Protein AF-A0A8H8UWS1-F1 (afdb_monomer_lite)

Foldseek 3Di:
DQALLVVCVVCVVVDDQLCPDPPDDLVVLLVLQVVQQPLCLQALLLLCQQQVDDFDWDDDPPDIHGLSVLQNVLSSLVVPPVNCVVSVVVVGSSVSSNCSSVLAQDPQCLLVLQVSLRGDDPAQLCSQLSCLVSYDFPDLNVLRDDDPVDHSQSNQLSVQVRNCGGVLALCQLVQAPVPDPQNRRHSSNHHDDPDPCVSPPDDDPDDPPPPDGWDWDADPVVGDIDTDDDCPDDDPDDDDDPCVVVVPPDPPD

pLDDT: mean 83.78, std 14.58, range [26.16, 97.5]

Structure (mmCIF, N/CA/C/O backbone):
data_AF-A0A8H8UWS1-F1
#
_entry.id   AF-A0A8H8UWS1-F1
#
loop_
_atom_site.group_PDB
_atom_site.id
_atom_site.type_symbol
_atom_site.label_atom_id
_atom_site.label_alt_id
_atom_site.label_comp_id
_atom_site.label_asym_id
_atom_site.label_entity_id
_atom_site.label_seq_id
_atom_site.pdbx_PDB_ins_code
_atom_site.Cartn_x
_atom_site.Cartn_y
_atom_site.Cartn_z
_atom_site.occupancy
_atom_site.B_iso_or_equiv
_atom_site.auth_seq_id
_atom_site.auth_comp_id
_atom_site.auth_asym_id
_atom_site.auth_atom_id
_atom_site.pdbx_PDB_model_num
ATOM 1 N N . MET A 1 1 ? 11.691 -16.680 -6.961 1.00 46.78 1 MET A N 1
ATOM 2 C CA . MET A 1 1 ? 12.395 -15.685 -6.122 1.00 46.78 1 MET A CA 1
ATOM 3 C C . MET A 1 1 ? 11.334 -14.761 -5.533 1.00 46.78 1 MET A C 1
ATOM 5 O O . MET A 1 1 ? 10.468 -14.345 -6.289 1.00 46.78 1 MET A O 1
ATOM 9 N N . ASN A 1 2 ? 11.275 -14.552 -4.213 1.00 55.81 2 ASN A N 1
ATOM 10 C CA . ASN A 1 2 ? 10.071 -13.969 -3.588 1.00 55.81 2 ASN A CA 1
ATOM 11 C C . ASN A 1 2 ? 10.004 -12.429 -3.601 1.00 55.81 2 ASN A C 1
ATOM 13 O O . ASN A 1 2 ? 8.911 -11.904 -3.413 1.00 55.81 2 ASN A O 1
ATOM 17 N N . ASN A 1 3 ? 11.106 -11.727 -3.887 1.00 67.19 3 ASN A N 1
ATOM 18 C CA . ASN A 1 3 ? 11.147 -10.269 -4.028 1.00 67.19 3 ASN A CA 1
ATOM 19 C C . ASN A 1 3 ? 12.348 -9.863 -4.906 1.00 67.19 3 ASN A C 1
ATOM 21 O O . ASN A 1 3 ? 13.496 -10.090 -4.523 1.00 67.19 3 ASN A O 1
ATOM 25 N N . MET A 1 4 ? 12.095 -9.316 -6.099 1.00 72.94 4 MET A N 1
ATOM 26 C CA . MET A 1 4 ? 13.160 -8.962 -7.050 1.00 72.94 4 MET A CA 1
ATOM 27 C C . MET A 1 4 ? 13.954 -7.736 -6.606 1.00 72.94 4 MET A C 1
ATOM 29 O O . MET A 1 4 ? 15.174 -7.706 -6.724 1.00 72.94 4 MET A O 1
ATOM 33 N N . THR A 1 5 ? 13.294 -6.757 -6.002 1.00 67.31 5 THR A N 1
ATOM 34 C CA . THR A 1 5 ? 13.943 -5.538 -5.508 1.00 67.31 5 THR A CA 1
ATOM 35 C C . THR A 1 5 ? 14.883 -5.835 -4.341 1.00 67.31 5 THR A C 1
ATOM 37 O O . THR A 1 5 ? 15.940 -5.225 -4.226 1.00 67.31 5 THR A O 1
ATOM 40 N N . GLU A 1 6 ? 14.539 -6.805 -3.492 1.00 71.56 6 GLU A N 1
ATOM 41 C CA . GLU A 1 6 ? 15.435 -7.302 -2.439 1.00 71.56 6 GLU A CA 1
ATOM 42 C C . GLU A 1 6 ? 16.655 -8.025 -3.022 1.00 71.56 6 GLU A C 1
ATOM 44 O O . GLU A 1 6 ? 17.765 -7.872 -2.516 1.00 71.56 6 GLU A O 1
ATOM 49 N N . PHE A 1 7 ? 16.474 -8.755 -4.126 1.00 77.44 7 PHE A N 1
ATOM 50 C CA . PHE A 1 7 ? 17.586 -9.369 -4.842 1.00 77.44 7 PHE A CA 1
ATOM 51 C C . PHE A 1 7 ? 18.552 -8.320 -5.403 1.00 77.44 7 PHE A C 1
ATOM 53 O O . PHE A 1 7 ? 19.754 -8.447 -5.178 1.00 77.44 7 PHE A O 1
ATOM 60 N N . VAL A 1 8 ? 18.047 -7.273 -6.065 1.00 80.25 8 VAL A N 1
ATOM 61 C CA . VAL A 1 8 ? 18.889 -6.163 -6.547 1.00 80.25 8 VAL A CA 1
ATOM 62 C C . VAL A 1 8 ? 19.596 -5.490 -5.364 1.00 80.25 8 VAL A C 1
ATOM 64 O O . VAL A 1 8 ? 20.805 -5.290 -5.403 1.00 80.25 8 VAL A O 1
ATOM 67 N N . PHE A 1 9 ? 18.880 -5.242 -4.262 1.00 77.12 9 PHE A N 1
ATOM 68 C CA . PHE A 1 9 ? 19.433 -4.575 -3.080 1.00 77.12 9 PHE A CA 1
ATOM 69 C C . PHE A 1 9 ? 20.571 -5.370 -2.444 1.00 77.12 9 PHE A C 1
ATOM 71 O O . PHE A 1 9 ? 21.581 -4.793 -2.048 1.00 77.12 9 PHE A O 1
ATOM 78 N N . LYS A 1 10 ? 20.422 -6.696 -2.368 1.00 83.25 10 LYS A N 1
ATOM 79 C CA . LYS A 1 10 ? 21.437 -7.604 -1.828 1.00 83.25 10 LYS A CA 1
ATOM 80 C C . LYS A 1 10 ? 22.722 -7.615 -2.661 1.00 83.25 10 LYS A C 1
ATOM 82 O O . LYS A 1 10 ? 23.789 -7.844 -2.106 1.00 83.25 10 LYS A O 1
ATOM 87 N N . HIS A 1 11 ? 22.624 -7.373 -3.966 1.00 82.81 11 HIS A N 1
ATOM 88 C CA . HIS A 1 11 ? 23.761 -7.413 -4.890 1.00 82.81 11 HIS A CA 1
ATOM 89 C C . HIS A 1 11 ? 24.235 -6.020 -5.320 1.00 82.81 11 HIS A C 1
ATOM 91 O O . HIS A 1 11 ? 25.092 -5.925 -6.195 1.00 82.81 11 HIS A O 1
ATOM 97 N N . ARG A 1 12 ? 23.728 -4.945 -4.699 1.00 80.19 12 ARG A N 1
ATOM 98 C CA . ARG A 1 12 ? 24.005 -3.551 -5.088 1.00 80.19 12 ARG A CA 1
ATOM 99 C C . ARG A 1 12 ? 25.494 -3.217 -5.211 1.00 80.19 12 ARG A C 1
ATOM 101 O O . ARG A 1 12 ? 25.867 -2.475 -6.099 1.00 80.19 12 ARG A O 1
ATOM 108 N N . GLU A 1 13 ? 26.343 -3.801 -4.365 1.00 81.56 13 GLU A N 1
ATOM 109 C CA . GLU A 1 13 ? 27.794 -3.544 -4.362 1.00 81.56 13 GLU A CA 1
ATOM 110 C C . GLU A 1 13 ? 28.527 -4.240 -5.515 1.00 81.56 13 GLU A C 1
ATOM 112 O O . GLU A 1 13 ? 29.650 -3.882 -5.851 1.00 81.56 13 GLU A O 1
ATOM 117 N N . THR A 1 14 ? 27.897 -5.252 -6.112 1.00 85.56 14 THR A N 1
ATOM 118 C CA . THR A 1 14 ? 28.443 -6.026 -7.237 1.00 85.56 14 THR A CA 1
ATOM 119 C C . THR A 1 14 ? 27.841 -5.628 -8.579 1.00 85.56 14 THR A C 1
ATOM 121 O O . THR A 1 14 ? 28.333 -6.062 -9.619 1.00 85.56 14 THR A O 1
ATOM 124 N N . LEU A 1 15 ? 26.757 -4.848 -8.569 1.00 84.31 15 LEU A N 1
ATOM 125 C CA . LEU A 1 15 ? 26.124 -4.376 -9.789 1.00 84.31 15 LEU A CA 1
ATOM 126 C C . LEU A 1 15 ? 26.941 -3.200 -10.346 1.00 84.31 15 LEU A C 1
ATOM 128 O O . LEU A 1 15 ? 27.221 -2.264 -9.598 1.00 84.31 15 LEU A O 1
ATOM 132 N N . PRO A 1 16 ? 27.334 -3.232 -11.632 1.00 87.50 16 PRO A N 1
ATOM 133 C CA . PRO A 1 16 ? 28.045 -2.117 -12.252 1.00 87.50 16 PRO A CA 1
ATOM 134 C C . PRO A 1 16 ? 27.169 -0.865 -12.270 1.00 87.50 16 PRO A C 1
ATOM 136 O O . PRO A 1 16 ? 25.939 -0.961 -12.192 1.00 87.50 16 PRO A O 1
ATOM 139 N N . ASN A 1 17 ? 27.774 0.310 -12.430 1.00 84.81 17 ASN A N 1
ATOM 140 C CA . ASN A 1 17 ? 26.991 1.506 -12.713 1.00 84.81 17 ASN A CA 1
ATOM 141 C C . ASN A 1 17 ? 26.271 1.323 -14.067 1.00 84.81 17 ASN A C 1
ATOM 143 O O . ASN A 1 17 ? 26.901 0.845 -15.017 1.00 84.81 17 ASN A O 1
ATOM 147 N N . PRO A 1 18 ? 24.983 1.697 -14.202 1.00 86.81 18 PRO A N 1
ATOM 148 C CA . PRO A 1 18 ? 24.283 1.555 -15.474 1.00 86.81 18 PRO A CA 1
ATOM 149 C C . PRO A 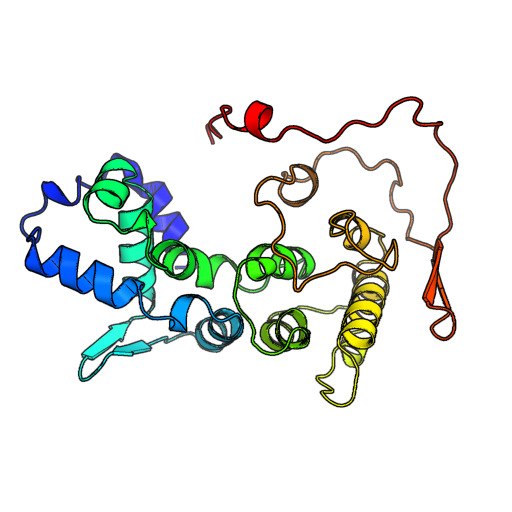1 18 ? 24.981 2.274 -16.640 1.00 86.81 18 PRO A C 1
ATOM 151 O O . PRO A 1 18 ? 24.870 1.820 -17.774 1.00 86.81 18 PRO A O 1
ATOM 154 N N . ASP A 1 19 ? 25.733 3.352 -16.382 1.00 84.31 19 ASP A N 1
ATOM 155 C CA . ASP A 1 19 ? 26.514 4.059 -17.407 1.00 84.31 19 ASP A CA 1
ATOM 156 C C . ASP A 1 19 ? 27.702 3.253 -17.944 1.00 84.31 19 ASP A C 1
ATOM 158 O O . ASP A 1 19 ? 28.111 3.459 -19.082 1.00 84.31 19 ASP A O 1
ATOM 162 N N . GLU A 1 20 ? 28.266 2.367 -17.128 1.00 87.12 20 GLU A N 1
ATOM 163 C CA . GLU A 1 20 ? 29.494 1.619 -17.428 1.00 87.12 20 GLU A CA 1
ATOM 164 C C . GLU A 1 20 ? 29.212 0.303 -18.161 1.00 87.12 20 GLU A C 1
ATOM 166 O O . GLU A 1 20 ? 30.131 -0.422 -18.536 1.00 87.12 20 GLU A O 1
ATOM 171 N N . CYS A 1 21 ? 27.937 -0.025 -18.353 1.00 89.25 21 CYS A N 1
ATOM 172 C CA . CYS A 1 21 ? 27.522 -1.251 -19.008 1.00 89.25 21 CYS A CA 1
ATOM 173 C C . CYS A 1 21 ? 27.567 -1.120 -20.535 1.00 89.25 21 CYS A C 1
ATOM 175 O O . CYS A 1 21 ? 27.104 -0.124 -21.086 1.00 89.25 21 CYS A O 1
ATOM 177 N N . ASP A 1 22 ? 27.980 -2.182 -21.232 1.00 91.69 22 ASP A N 1
ATOM 178 C CA . ASP A 1 22 ? 28.067 -2.213 -22.705 1.00 91.69 22 ASP A CA 1
ATOM 179 C C . ASP A 1 22 ? 26.728 -1.943 -23.421 1.00 91.69 22 ASP A C 1
ATOM 181 O O . ASP A 1 22 ? 26.701 -1.526 -24.576 1.00 91.69 22 ASP A O 1
ATOM 185 N N . PHE A 1 23 ? 25.599 -2.186 -22.748 1.00 87.19 23 PHE A N 1
ATOM 186 C CA . PHE A 1 23 ? 24.258 -1.914 -23.277 1.00 87.19 23 PHE A CA 1
ATOM 187 C C . PHE A 1 23 ? 23.817 -0.448 -23.115 1.00 87.19 23 PHE A C 1
ATOM 189 O O . PHE A 1 23 ? 22.746 -0.074 -23.599 1.00 87.19 23 PHE A O 1
ATOM 196 N N . SER A 1 24 ? 24.584 0.370 -22.390 1.00 91.81 24 SER A N 1
ATOM 197 C CA . SER A 1 24 ? 24.204 1.734 -22.033 1.00 91.81 24 SER A CA 1
ATOM 198 C C . SER A 1 24 ? 24.175 2.637 -23.265 1.00 91.81 24 SER A C 1
ATOM 200 O O . SER A 1 24 ? 25.175 2.815 -23.958 1.00 91.81 24 SER A O 1
ATOM 202 N N . SER A 1 25 ? 23.011 3.223 -23.542 1.00 94.50 25 SER A N 1
ATOM 203 C CA . SER A 1 25 ? 22.816 4.187 -24.629 1.00 94.50 25 SER A CA 1
ATOM 204 C C . SER A 1 25 ? 21.746 5.207 -24.258 1.00 94.50 25 SER A C 1
ATOM 206 O O . SER A 1 25 ? 20.828 4.922 -23.485 1.00 94.50 25 SER A O 1
ATOM 208 N N . GLU A 1 26 ? 21.850 6.410 -24.820 1.00 93.38 26 GLU A N 1
ATOM 209 C CA . GLU A 1 26 ? 20.889 7.486 -24.571 1.00 93.38 26 GLU A CA 1
ATOM 210 C C . GLU A 1 26 ? 19.468 7.087 -25.001 1.00 93.38 26 GLU A C 1
ATOM 212 O O . GLU A 1 26 ? 18.491 7.375 -24.304 1.00 93.38 26 GLU A O 1
ATOM 217 N N . GLU A 1 27 ? 19.351 6.375 -26.120 1.00 95.06 27 GLU A N 1
ATOM 218 C CA . GLU A 1 27 ? 18.095 5.861 -26.657 1.00 95.06 27 GLU A CA 1
ATOM 219 C C . GLU A 1 27 ? 17.438 4.861 -25.700 1.00 95.06 27 GLU A C 1
ATOM 221 O O . GLU A 1 27 ? 16.236 4.968 -25.438 1.00 95.06 27 GLU A O 1
ATOM 226 N N . LEU A 1 28 ? 18.218 3.931 -25.131 1.00 94.69 28 LEU A N 1
ATOM 227 C CA . LEU A 1 28 ? 17.726 2.950 -24.162 1.00 94.69 28 LEU A CA 1
ATOM 228 C C . LEU A 1 28 ? 17.150 3.640 -22.923 1.00 94.69 28 LEU A C 1
ATOM 230 O O . LEU A 1 28 ? 16.036 3.328 -22.493 1.00 94.69 28 LEU A O 1
ATOM 234 N N . TRP A 1 29 ? 17.882 4.598 -22.355 1.00 94.50 29 TRP A N 1
ATOM 235 C CA . TRP A 1 29 ? 17.455 5.275 -21.132 1.00 94.50 29 TRP A CA 1
ATOM 236 C C . TRP A 1 29 ? 16.223 6.149 -21.352 1.00 94.50 29 TRP A C 1
ATOM 238 O O . TRP A 1 29 ? 15.321 6.147 -20.513 1.00 94.50 29 TRP A O 1
ATOM 248 N N . LYS A 1 30 ? 16.114 6.814 -22.509 1.00 94.88 30 LYS A N 1
ATOM 249 C CA . LYS A 1 30 ? 14.892 7.530 -22.907 1.00 94.88 30 LYS A CA 1
ATOM 250 C C . LYS A 1 30 ? 13.701 6.587 -23.081 1.00 94.88 30 LYS A C 1
ATOM 252 O O . LYS A 1 30 ? 12.607 6.914 -22.620 1.00 94.88 30 LYS A O 1
ATOM 257 N N . ALA A 1 31 ? 13.897 5.423 -23.703 1.00 94.56 31 ALA A N 1
ATOM 258 C CA . ALA A 1 31 ? 12.840 4.427 -23.875 1.00 94.56 31 ALA A CA 1
ATOM 259 C C . ALA A 1 31 ? 12.348 3.881 -22.524 1.00 94.56 31 ALA A C 1
ATOM 261 O O . ALA A 1 31 ? 11.142 3.802 -22.291 1.00 94.56 31 ALA A O 1
ATOM 262 N N . LEU A 1 32 ? 13.265 3.582 -21.600 1.00 95.38 32 LEU A N 1
ATOM 263 C CA . LEU A 1 32 ? 12.918 3.162 -20.242 1.00 95.38 32 LEU A CA 1
ATOM 264 C C . LEU A 1 32 ? 12.224 4.279 -19.456 1.00 95.38 32 LEU A C 1
ATOM 266 O O 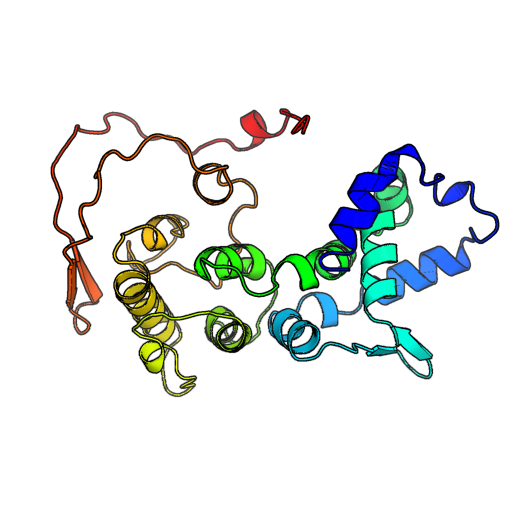. LEU A 1 32 ? 11.241 4.012 -18.767 1.00 95.38 32 LEU A O 1
ATOM 270 N N . ALA A 1 33 ? 12.680 5.529 -19.570 1.00 96.06 33 ALA A N 1
ATOM 271 C CA . ALA A 1 33 ? 12.029 6.665 -18.919 1.00 96.06 33 ALA A CA 1
ATOM 272 C C . ALA A 1 33 ? 10.594 6.859 -19.433 1.00 96.06 33 ALA A C 1
ATOM 274 O O . ALA A 1 33 ? 9.679 7.071 -18.635 1.00 96.06 33 ALA A O 1
ATOM 275 N N . TRP A 1 34 ? 10.370 6.721 -20.744 1.00 95.50 34 TRP A N 1
ATOM 276 C CA . TRP A 1 34 ? 9.029 6.707 -21.331 1.00 95.50 34 TRP A CA 1
ATOM 277 C C . TRP A 1 34 ? 8.184 5.548 -20.791 1.00 95.50 34 TRP A C 1
ATOM 279 O O . TRP A 1 34 ? 7.073 5.779 -20.312 1.00 95.50 34 TRP A O 1
ATOM 289 N N . PHE A 1 35 ? 8.720 4.325 -20.798 1.00 96.31 35 PHE A N 1
ATOM 290 C CA . PHE A 1 35 ? 8.013 3.137 -20.322 1.00 96.31 35 PHE A CA 1
ATOM 291 C C . PHE A 1 35 ? 7.586 3.289 -18.858 1.00 96.31 35 PHE A C 1
ATOM 293 O O . PHE A 1 35 ? 6.410 3.146 -18.534 1.00 96.31 35 PHE A O 1
ATOM 300 N N . TYR A 1 36 ? 8.496 3.692 -17.968 1.00 96.19 36 TYR A N 1
ATOM 301 C CA . TYR A 1 36 ? 8.160 3.942 -16.565 1.00 96.19 36 TYR A CA 1
ATOM 302 C C . TYR A 1 36 ? 7.323 5.204 -16.345 1.00 96.19 36 TYR A C 1
ATOM 304 O O . TYR A 1 36 ? 6.826 5.402 -15.244 1.00 96.19 36 TYR A O 1
ATOM 312 N N . SER A 1 37 ? 7.110 6.058 -17.345 1.00 95.56 37 SER A N 1
ATOM 313 C CA . SER A 1 37 ? 6.169 7.183 -17.239 1.00 95.56 37 SER A CA 1
ATOM 314 C C . SER A 1 37 ? 4.715 6.767 -17.470 1.00 95.56 37 SER A C 1
ATOM 316 O O . SER A 1 37 ? 3.806 7.564 -17.238 1.00 95.56 37 SER A O 1
ATOM 318 N N . ILE A 1 38 ? 4.464 5.526 -17.902 1.00 94.75 38 ILE A N 1
ATOM 319 C CA . ILE A 1 38 ? 3.112 5.039 -18.178 1.00 94.75 38 ILE A CA 1
ATOM 320 C C . ILE A 1 38 ? 2.263 5.097 -16.885 1.00 94.75 38 ILE A C 1
ATOM 322 O O . ILE A 1 38 ? 2.683 4.563 -15.852 1.00 94.75 38 ILE A O 1
ATOM 326 N N . PRO A 1 39 ? 1.052 5.698 -16.914 1.00 92.62 39 PRO A N 1
ATOM 327 C CA . PRO A 1 39 ? 0.185 5.826 -15.735 1.00 92.62 39 PRO A CA 1
ATOM 328 C C . PRO A 1 39 ? -0.293 4.501 -15.137 1.00 92.62 39 PRO A C 1
ATOM 330 O O . PRO A 1 39 ? -0.801 4.479 -14.024 1.00 92.62 39 PRO A O 1
ATOM 333 N N . TYR A 1 40 ? -0.145 3.388 -15.859 1.00 92.62 40 TYR A N 1
ATOM 334 C CA . TYR A 1 40 ? -0.443 2.049 -15.355 1.00 92.62 40 TYR A CA 1
ATOM 335 C C . TYR A 1 40 ? 0.191 1.828 -13.975 1.00 92.62 40 TYR A C 1
ATOM 337 O O . TYR A 1 40 ? -0.525 1.519 -13.029 1.00 92.62 40 TYR A O 1
ATOM 345 N N . PHE A 1 41 ? 1.489 2.115 -13.830 1.00 91.62 41 PHE A N 1
ATOM 346 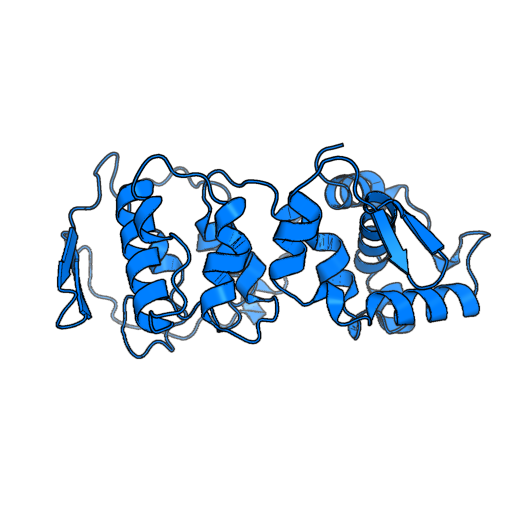C CA . PHE A 1 41 ? 2.245 1.883 -12.596 1.00 91.62 41 PHE A CA 1
ATOM 347 C C . PHE A 1 41 ? 1.727 2.645 -11.372 1.00 91.62 41 PHE A C 1
ATOM 349 O O . PHE A 1 41 ? 2.045 2.256 -10.254 1.00 91.62 41 PHE A O 1
ATOM 356 N N . THR A 1 42 ? 0.935 3.706 -11.549 1.00 89.62 42 THR A N 1
ATOM 357 C CA . THR A 1 42 ? 0.397 4.468 -10.417 1.00 89.62 42 THR A CA 1
ATOM 358 C C . THR A 1 42 ? -0.928 3.923 -9.907 1.00 89.62 42 THR A C 1
ATOM 360 O O . THR A 1 42 ? -1.359 4.334 -8.839 1.00 89.62 42 THR A O 1
ATOM 363 N N . ARG A 1 43 ? -1.605 3.014 -10.616 1.00 91.69 43 ARG A N 1
ATOM 364 C CA . ARG A 1 43 ? -2.953 2.560 -10.236 1.00 91.69 43 ARG A CA 1
ATOM 365 C C . ARG A 1 43 ? -2.896 1.538 -9.103 1.00 91.69 43 ARG A C 1
ATOM 367 O O . ARG A 1 43 ? -2.170 0.554 -9.197 1.00 91.69 43 ARG A O 1
ATOM 374 N N . VAL A 1 44 ? -3.754 1.684 -8.091 1.00 90.69 44 VAL A N 1
ATOM 375 C CA . VAL A 1 44 ? -3.852 0.710 -6.982 1.00 90.69 44 VAL A CA 1
ATOM 376 C C . VAL A 1 44 ? -4.151 -0.718 -7.466 1.00 90.69 44 VAL A C 1
ATOM 378 O O . VAL A 1 44 ? -3.609 -1.688 -6.941 1.00 90.69 44 VAL A O 1
ATOM 381 N N . TRP A 1 45 ? -4.952 -0.850 -8.527 1.00 90.56 45 TRP A N 1
ATOM 382 C CA . TRP A 1 45 ? -5.326 -2.135 -9.123 1.00 90.56 45 TRP A CA 1
ATOM 383 C C . TRP A 1 45 ? -4.137 -2.932 -9.660 1.00 90.56 45 TRP A C 1
ATOM 385 O O . TRP A 1 45 ? -4.177 -4.160 -9.609 1.00 90.56 45 TRP A O 1
ATOM 395 N N . VAL A 1 46 ? -3.051 -2.268 -10.074 1.00 89.88 46 VAL A N 1
ATOM 396 C CA . VAL A 1 46 ? -1.843 -2.955 -10.559 1.00 89.88 46 VAL A CA 1
ATOM 397 C C . VAL A 1 46 ? -1.260 -3.871 -9.495 1.00 89.88 46 VAL A C 1
ATOM 399 O O . VAL A 1 46 ? -0.748 -4.942 -9.812 1.00 89.88 46 VAL A O 1
ATOM 402 N N . ILE A 1 47 ? -1.409 -3.513 -8.219 1.00 88.56 47 ILE A N 1
ATOM 403 C CA . ILE A 1 47 ? -0.964 -4.350 -7.108 1.00 88.56 47 ILE A CA 1
ATOM 404 C C . ILE A 1 47 ? -1.702 -5.693 -7.139 1.00 88.56 47 ILE A C 1
ATOM 406 O O . ILE A 1 47 ? -1.068 -6.738 -7.012 1.00 88.56 47 ILE A O 1
ATOM 410 N N . GLN A 1 48 ? -3.021 -5.697 -7.342 1.00 86.88 48 GLN A N 1
ATOM 411 C CA . GLN A 1 48 ? -3.783 -6.937 -7.501 1.00 86.88 48 GLN A CA 1
ATOM 412 C C . GLN A 1 48 ? -3.459 -7.650 -8.813 1.00 86.88 48 GLN A C 1
ATOM 414 O O . GLN A 1 48 ? -3.165 -8.842 -8.772 1.00 86.88 48 GLN A O 1
ATOM 419 N N . GLU A 1 49 ? -3.472 -6.942 -9.943 1.00 88.81 49 GLU A N 1
ATOM 420 C CA . GLU A 1 49 ? -3.245 -7.502 -11.284 1.00 88.81 49 GLU A CA 1
ATOM 421 C C . GLU A 1 49 ? -1.917 -8.275 -11.345 1.00 88.81 49 GLU A C 1
ATOM 423 O O . GLU A 1 49 ? -1.865 -9.431 -11.768 1.00 88.81 49 GLU A O 1
ATOM 428 N N . VAL A 1 50 ? -0.853 -7.680 -10.807 1.00 86.88 50 VAL A N 1
ATOM 429 C CA . VAL A 1 50 ? 0.484 -8.277 -10.766 1.00 86.88 50 VAL A CA 1
ATOM 430 C C . VAL A 1 50 ? 0.600 -9.360 -9.693 1.00 86.88 50 VAL A C 1
ATOM 432 O O . VAL A 1 50 ? 1.404 -10.274 -9.832 1.00 86.88 50 VAL A O 1
ATOM 435 N N . ASN A 1 51 ? -0.163 -9.319 -8.601 1.00 83.44 51 ASN A N 1
ATOM 436 C CA . ASN A 1 51 ? -0.063 -10.345 -7.551 1.00 83.44 51 ASN A CA 1
ATOM 437 C C . ASN A 1 51 ? -1.088 -11.488 -7.692 1.00 83.44 51 ASN A C 1
ATOM 439 O O . ASN A 1 51 ? -1.036 -12.441 -6.907 1.00 83.44 51 ASN A O 1
ATOM 443 N N . ALA A 1 52 ? -1.983 -11.430 -8.683 1.00 81.38 52 ALA A N 1
ATOM 444 C CA . ALA A 1 52 ? -3.026 -12.429 -8.915 1.00 81.38 52 ALA A CA 1
ATOM 445 C C . ALA A 1 52 ? -2.478 -13.775 -9.420 1.00 81.38 52 ALA A C 1
ATOM 447 O O . ALA A 1 52 ? -2.993 -14.829 -9.040 1.00 81.38 52 ALA A O 1
ATOM 448 N N . TYR A 1 53 ? -1.418 -13.760 -10.235 1.00 79.44 53 TYR A N 1
ATOM 449 C CA . TYR A 1 53 ? -0.865 -14.958 -10.869 1.00 79.44 53 TYR A CA 1
ATOM 450 C C . TYR A 1 53 ? 0.661 -15.061 -10.711 1.00 79.44 53 TYR A C 1
ATOM 452 O O . TYR A 1 53 ? 1.332 -14.094 -10.352 1.00 79.44 53 TYR A O 1
ATOM 460 N N . ARG A 1 54 ? 1.219 -16.266 -10.901 1.00 75.38 54 ARG A N 1
ATOM 461 C CA . ARG A 1 54 ? 2.666 -16.515 -10.744 1.00 75.38 54 ARG A CA 1
ATOM 462 C C . ARG A 1 54 ? 3.465 -16.122 -11.984 1.00 75.38 54 ARG A C 1
ATOM 464 O O . ARG A 1 54 ? 4.546 -15.564 -11.827 1.00 75.38 54 ARG A O 1
ATOM 471 N N . GLU A 1 55 ? 2.943 -16.395 -13.177 1.00 83.31 55 GLU A N 1
ATOM 472 C CA . GLU A 1 55 ? 3.605 -16.070 -14.445 1.00 83.31 55 GLU A CA 1
ATOM 473 C C . GLU A 1 55 ? 3.034 -14.762 -14.977 1.00 83.31 55 GLU A C 1
ATOM 475 O O . GLU A 1 55 ? 1.902 -14.689 -15.441 1.00 83.31 55 GLU A O 1
ATOM 480 N N . ARG A 1 56 ? 3.794 -13.688 -14.819 1.00 87.38 56 ARG A N 1
ATOM 481 C CA . ARG A 1 56 ? 3.288 -12.330 -14.996 1.00 87.38 56 ARG A CA 1
ATOM 482 C C . ARG A 1 56 ? 3.973 -11.723 -16.199 1.00 87.38 56 ARG A C 1
ATOM 484 O O . ARG A 1 56 ? 5.203 -11.677 -16.232 1.00 87.38 56 ARG A O 1
ATOM 491 N N . THR A 1 57 ? 3.196 -11.253 -17.162 1.00 91.31 57 THR A N 1
ATOM 492 C CA . THR A 1 57 ? 3.708 -10.613 -18.374 1.00 91.31 57 THR A CA 1
ATOM 493 C C . THR A 1 57 ? 3.160 -9.200 -18.488 1.00 91.31 57 THR A C 1
ATOM 495 O O . THR A 1 57 ? 1.969 -8.959 -18.307 1.00 91.31 57 THR A O 1
ATOM 498 N N . ALA A 1 58 ? 4.044 -8.255 -18.784 1.00 91.94 58 ALA A N 1
ATOM 499 C CA . ALA A 1 58 ? 3.680 -6.924 -19.227 1.00 91.94 58 ALA A CA 1
ATOM 500 C C . ALA A 1 58 ? 3.604 -6.926 -20.756 1.00 91.94 58 ALA A C 1
ATOM 502 O O . ALA A 1 58 ? 4.527 -7.391 -21.424 1.00 91.94 58 ALA A O 1
ATOM 503 N N . HIS A 1 59 ? 2.522 -6.380 -21.301 1.00 92.75 59 HIS A N 1
ATOM 504 C CA . HIS A 1 59 ? 2.387 -6.137 -22.733 1.00 92.75 59 HIS A CA 1
ATOM 505 C C . HIS A 1 59 ? 2.536 -4.640 -22.992 1.00 92.75 59 HIS A C 1
ATOM 507 O O . HIS A 1 59 ? 1.827 -3.832 -22.389 1.00 92.75 59 HIS A O 1
ATOM 513 N N . CYS A 1 60 ? 3.467 -4.267 -23.869 1.00 92.31 60 CYS A N 1
ATOM 514 C CA . CYS A 1 60 ? 3.742 -2.876 -24.216 1.00 92.31 60 CYS A CA 1
ATOM 515 C C . CYS A 1 60 ? 3.879 -2.738 -25.733 1.00 92.31 60 CYS A C 1
ATOM 517 O O . CYS A 1 60 ? 4.923 -3.036 -26.311 1.00 92.31 60 CYS A O 1
ATOM 519 N N . GLY A 1 61 ? 2.806 -2.295 -26.393 1.00 90.75 61 GLY A N 1
ATOM 520 C CA . GLY A 1 61 ? 2.738 -2.316 -27.853 1.00 90.75 61 GLY A CA 1
ATOM 521 C C . GLY A 1 61 ? 2.781 -3.755 -28.371 1.00 90.75 61 GLY A C 1
ATOM 522 O O . GLY A 1 61 ? 1.923 -4.557 -28.013 1.00 90.75 61 GLY A O 1
ATOM 523 N N . TYR A 1 62 ? 3.782 -4.071 -29.194 1.00 92.75 62 TYR A N 1
ATOM 524 C CA . TYR A 1 62 ? 4.003 -5.420 -29.734 1.00 92.75 62 TYR A CA 1
ATOM 525 C C . TYR A 1 62 ? 4.914 -6.289 -28.858 1.00 92.75 62 TYR A C 1
ATOM 527 O O . TYR A 1 62 ? 5.040 -7.486 -29.105 1.00 92.75 62 TYR A O 1
ATOM 535 N N . GLU A 1 63 ? 5.524 -5.705 -27.827 1.00 92.81 63 GLU A N 1
ATOM 536 C CA . GLU A 1 63 ? 6.472 -6.402 -26.967 1.00 92.81 63 GLU A CA 1
ATOM 537 C C . GLU A 1 63 ? 5.776 -7.071 -25.782 1.00 92.81 63 GLU A C 1
ATOM 539 O O . GLU A 1 63 ? 4.815 -6.547 -25.205 1.00 92.81 63 GLU A O 1
ATOM 544 N N . THR A 1 64 ? 6.300 -8.233 -25.393 1.00 95.06 64 THR A N 1
ATOM 545 C CA . THR A 1 64 ? 5.868 -8.977 -24.206 1.00 95.06 64 THR A CA 1
ATOM 546 C C . THR A 1 64 ? 7.062 -9.204 -23.295 1.00 95.06 64 THR A C 1
ATOM 548 O O . THR A 1 64 ? 8.042 -9.834 -23.682 1.00 95.06 64 THR A O 1
ATOM 551 N N . ILE A 1 65 ? 6.973 -8.693 -22.071 1.00 93.69 65 ILE A N 1
ATOM 552 C CA . ILE A 1 65 ? 8.087 -8.633 -21.128 1.00 93.69 65 ILE A CA 1
ATOM 553 C C . ILE A 1 65 ? 7.698 -9.400 -19.859 1.00 93.69 65 ILE A C 1
ATOM 555 O O . ILE A 1 65 ? 6.653 -9.107 -19.272 1.00 93.69 65 ILE A O 1
ATOM 559 N N . PRO A 1 66 ? 8.509 -10.357 -19.379 1.00 92.88 66 PRO A N 1
ATOM 560 C CA . PRO A 1 66 ? 8.330 -10.924 -18.047 1.00 92.88 66 PRO A CA 1
ATOM 561 C C . PRO A 1 66 ? 8.334 -9.824 -16.977 1.00 92.88 66 PRO A C 1
ATOM 563 O O . PRO A 1 66 ? 9.267 -9.026 -16.906 1.00 92.88 66 PRO A O 1
ATOM 566 N N . TRP A 1 67 ? 7.315 -9.790 -16.115 1.00 91.50 67 TRP A N 1
ATOM 567 C CA . TRP A 1 67 ? 7.163 -8.739 -15.099 1.00 91.50 67 TRP A CA 1
ATOM 568 C C . TRP A 1 67 ? 8.372 -8.646 -14.164 1.00 91.50 67 TRP A C 1
ATOM 570 O O . TRP A 1 67 ? 8.775 -7.559 -13.765 1.00 91.50 67 TRP A O 1
ATOM 580 N N . ASP A 1 68 ? 8.997 -9.781 -13.859 1.00 88.94 68 ASP A N 1
ATOM 581 C CA . ASP A 1 68 ? 10.190 -9.830 -13.017 1.00 88.94 68 ASP A CA 1
ATOM 582 C C . ASP A 1 68 ? 11.331 -8.961 -13.585 1.00 88.94 68 ASP A C 1
ATOM 584 O O . ASP A 1 68 ? 12.047 -8.327 -12.816 1.00 88.94 68 ASP A O 1
ATOM 588 N N . LEU A 1 69 ? 11.464 -8.854 -14.915 1.00 91.62 69 LEU A N 1
ATOM 589 C CA . LEU A 1 69 ? 12.451 -7.969 -15.548 1.00 91.62 69 LEU A CA 1
ATOM 590 C C . LEU A 1 69 ? 12.088 -6.492 -15.382 1.00 91.62 69 LEU A C 1
ATOM 592 O O . LEU A 1 69 ? 12.975 -5.677 -15.134 1.00 91.62 69 LEU A O 1
ATOM 596 N N . VAL A 1 70 ? 10.797 -6.154 -15.464 1.00 93.00 70 VAL A N 1
ATOM 597 C CA . VAL A 1 70 ? 10.306 -4.793 -15.198 1.00 93.00 70 VAL A CA 1
ATOM 598 C C . VAL A 1 70 ? 10.693 -4.364 -13.781 1.00 93.00 70 VAL A C 1
ATOM 600 O O . VAL A 1 70 ? 11.208 -3.270 -13.579 1.00 93.00 70 VAL A O 1
ATOM 603 N N . GLU A 1 71 ? 10.523 -5.241 -12.792 1.00 89.88 71 GLU A N 1
ATOM 604 C CA . GLU A 1 71 ? 10.865 -4.922 -11.401 1.00 89.88 71 GLU A CA 1
ATOM 605 C C . GLU A 1 71 ? 12.368 -4.868 -11.143 1.00 89.88 71 GLU A C 1
ATOM 607 O O . GLU A 1 71 ? 12.822 -3.989 -10.412 1.00 89.88 71 GLU A O 1
ATOM 612 N N . ILE A 1 72 ? 13.144 -5.784 -11.732 1.00 90.44 72 ILE A N 1
ATOM 613 C CA . ILE A 1 72 ? 14.607 -5.797 -11.591 1.00 90.44 72 ILE A CA 1
ATOM 614 C C . ILE A 1 72 ? 15.198 -4.510 -12.160 1.00 90.44 72 ILE A C 1
ATOM 616 O O . ILE A 1 72 ? 15.978 -3.848 -11.478 1.00 90.44 72 ILE A O 1
ATOM 620 N N . VAL A 1 73 ? 14.806 -4.130 -13.380 1.00 92.50 73 VAL A N 1
ATOM 621 C CA . VAL A 1 73 ? 15.314 -2.917 -14.030 1.00 92.50 73 VAL A CA 1
ATOM 622 C C . VAL A 1 73 ? 14.878 -1.676 -13.253 1.00 92.50 73 VAL A C 1
ATOM 624 O O . VAL A 1 73 ? 15.701 -0.798 -13.004 1.00 92.50 73 VAL A O 1
ATOM 627 N N . ALA A 1 74 ? 13.623 -1.614 -12.800 1.00 92.69 74 ALA A N 1
ATOM 628 C CA . ALA A 1 74 ? 13.158 -0.519 -11.955 1.00 92.69 74 ALA A CA 1
ATOM 629 C C . ALA A 1 74 ? 13.961 -0.428 -10.646 1.00 92.69 74 ALA A C 1
ATOM 631 O O . ALA A 1 74 ? 14.402 0.655 -10.267 1.00 92.69 74 ALA A O 1
ATOM 632 N N . GLY A 1 75 ? 14.189 -1.567 -9.983 1.00 89.62 75 GLY A N 1
ATOM 633 C CA . GLY A 1 75 ? 14.997 -1.688 -8.771 1.00 89.62 75 GLY A CA 1
ATOM 634 C C . GLY A 1 75 ? 16.431 -1.203 -8.970 1.00 89.62 75 GLY A C 1
ATOM 635 O O . GLY A 1 75 ? 16.938 -0.443 -8.151 1.00 89.62 75 GLY A O 1
ATOM 636 N N . TYR A 1 76 ? 17.054 -1.598 -10.077 1.00 89.81 76 TYR A N 1
ATOM 637 C CA . TYR A 1 76 ? 18.409 -1.194 -10.442 1.00 89.81 76 TYR A CA 1
ATOM 638 C C . TYR A 1 76 ? 18.510 0.321 -10.669 1.00 89.81 76 TYR A C 1
ATOM 640 O O . TYR A 1 76 ? 19.384 0.973 -10.103 1.00 89.81 76 TYR A O 1
ATOM 648 N N . ILE A 1 77 ? 17.545 0.908 -11.386 1.00 91.25 77 ILE A N 1
ATOM 649 C CA . ILE A 1 77 ? 17.483 2.355 -11.634 1.00 91.25 77 ILE A CA 1
ATOM 650 C C . ILE A 1 77 ? 17.318 3.152 -10.334 1.00 91.25 77 ILE A C 1
ATOM 652 O O . ILE A 1 77 ? 17.961 4.186 -10.170 1.00 91.25 77 ILE A O 1
ATOM 656 N N . ILE A 1 78 ? 16.450 2.724 -9.407 1.00 87.00 78 ILE A N 1
ATOM 657 C CA . ILE A 1 78 ? 16.189 3.506 -8.182 1.00 87.00 78 ILE A CA 1
ATOM 658 C C . ILE A 1 78 ? 17.319 3.436 -7.149 1.00 87.00 78 ILE A C 1
ATOM 660 O O . ILE A 1 78 ? 17.355 4.285 -6.259 1.00 87.00 78 ILE A O 1
ATOM 664 N N . MET A 1 79 ? 18.205 2.438 -7.230 1.00 84.12 79 MET A N 1
ATOM 665 C CA . MET A 1 79 ? 19.343 2.308 -6.312 1.00 84.12 79 MET A CA 1
ATOM 666 C C . MET A 1 79 ? 20.463 3.291 -6.651 1.00 84.12 79 MET A C 1
ATOM 668 O O . MET A 1 79 ? 21.047 3.876 -5.741 1.00 84.12 79 MET A O 1
ATOM 672 N N . GLU A 1 80 ? 20.674 3.570 -7.937 1.00 88.19 80 GLU A N 1
ATOM 673 C CA . GLU A 1 80 ? 21.637 4.571 -8.395 1.00 88.19 80 GLU A CA 1
ATOM 674 C C . GLU A 1 80 ? 20.997 5.962 -8.459 1.00 88.19 80 GLU A C 1
ATOM 676 O O . GLU A 1 80 ? 20.497 6.421 -9.488 1.00 88.19 80 GLU A O 1
ATOM 681 N N . THR A 1 81 ? 20.973 6.653 -7.316 1.00 85.81 81 THR A N 1
ATOM 682 C CA . THR A 1 81 ? 20.209 7.905 -7.167 1.00 85.81 81 THR A CA 1
ATOM 683 C C . THR A 1 81 ? 20.657 9.034 -8.103 1.00 85.81 81 THR A C 1
ATOM 685 O O . THR A 1 81 ? 19.804 9.768 -8.611 1.00 85.81 81 THR A O 1
ATOM 688 N N . ASP A 1 82 ? 21.957 9.174 -8.366 1.00 87.62 82 ASP A N 1
ATOM 689 C CA . ASP A 1 82 ? 22.482 10.213 -9.260 1.00 87.62 82 ASP A CA 1
ATOM 690 C C . ASP A 1 82 ? 22.176 9.898 -10.726 1.00 87.62 82 ASP A C 1
ATOM 692 O O . ASP A 1 82 ? 21.703 10.770 -11.461 1.00 87.62 82 ASP A O 1
ATOM 696 N N . PHE A 1 83 ? 22.324 8.629 -11.119 1.00 89.94 83 PHE A N 1
ATOM 697 C CA . PHE A 1 83 ? 21.900 8.129 -12.424 1.00 89.94 83 PHE A CA 1
ATOM 698 C C . PHE A 1 83 ? 20.402 8.387 -12.649 1.00 89.94 83 PHE A C 1
ATOM 700 O O . PHE A 1 83 ? 20.011 9.000 -13.646 1.00 89.94 83 PHE A O 1
ATOM 707 N N . SER A 1 84 ? 19.566 7.995 -11.681 1.00 91.31 84 SER A N 1
ATOM 708 C CA . SER A 1 84 ? 18.111 8.165 -11.710 1.00 91.31 84 SER A CA 1
ATOM 709 C C . SER A 1 84 ? 17.701 9.628 -11.893 1.00 91.31 84 SER A C 1
ATOM 711 O O . SER A 1 84 ? 16.847 9.949 -12.724 1.00 91.31 84 SER A O 1
ATOM 713 N N . LYS A 1 85 ? 18.342 10.550 -11.164 1.00 90.81 85 LYS A N 1
ATOM 714 C CA . LYS A 1 85 ? 18.086 11.992 -11.295 1.00 90.81 85 LYS A CA 1
ATOM 715 C C . LYS A 1 85 ? 18.507 12.528 -12.660 1.00 90.81 85 LYS A C 1
ATOM 717 O O . LYS A 1 85 ? 17.720 13.241 -13.281 1.00 90.81 85 LYS A O 1
ATOM 722 N N . ARG A 1 86 ? 19.718 12.198 -13.124 1.00 91.19 86 ARG A N 1
ATOM 723 C CA . ARG A 1 86 ? 20.275 12.705 -14.390 1.00 91.19 86 ARG A CA 1
ATOM 724 C C . ARG A 1 86 ? 19.425 12.292 -15.591 1.00 91.19 86 ARG A C 1
ATOM 726 O O . ARG A 1 86 ? 19.164 13.117 -16.459 1.00 91.19 86 ARG A O 1
ATOM 733 N N . TRP A 1 87 ? 18.941 11.052 -15.599 1.00 92.25 87 TRP A N 1
ATOM 734 C CA . TRP A 1 87 ? 18.086 10.515 -16.662 1.00 92.25 87 TRP A CA 1
ATOM 735 C C . TRP A 1 87 ? 16.589 10.816 -16.474 1.00 92.25 87 TRP A C 1
ATOM 737 O O . TRP A 1 87 ? 15.758 10.378 -17.265 1.00 92.25 87 TRP A O 1
ATOM 747 N N . GLY A 1 88 ? 16.220 11.589 -15.447 1.00 91.75 88 GLY A N 1
ATOM 748 C CA . GLY A 1 88 ? 14.845 12.045 -15.229 1.00 91.75 88 GLY A CA 1
ATOM 749 C C . GLY A 1 88 ? 13.893 10.993 -14.653 1.00 91.75 88 GLY A C 1
ATOM 750 O O . GLY A 1 88 ? 12.699 11.266 -14.536 1.00 91.75 88 GLY A O 1
ATOM 751 N N . PHE A 1 89 ? 14.395 9.832 -14.228 1.00 92.81 89 PHE A N 1
ATOM 752 C CA . PHE A 1 89 ? 13.594 8.760 -13.631 1.00 92.81 89 PHE A CA 1
ATOM 753 C C . PHE A 1 89 ? 12.897 9.179 -12.334 1.00 92.81 89 PHE A C 1
ATOM 755 O O . PHE A 1 89 ? 11.812 8.679 -12.040 1.00 92.81 89 PHE A O 1
ATOM 762 N N . SER A 1 90 ? 13.445 10.158 -11.611 1.00 86.56 90 SER A N 1
ATOM 763 C CA . SER A 1 90 ? 12.808 10.763 -10.432 1.00 86.56 90 SER A CA 1
ATOM 764 C C . SER A 1 90 ? 11.450 11.421 -10.715 1.00 86.56 90 SER A C 1
ATOM 766 O O . SER A 1 90 ? 10.681 11.641 -9.783 1.00 86.56 90 SER A O 1
ATOM 768 N N . LYS A 1 91 ? 11.143 11.727 -11.984 1.00 87.81 91 LYS A N 1
ATOM 769 C CA . LYS A 1 91 ? 9.851 12.276 -12.436 1.00 87.81 91 LYS A CA 1
ATOM 770 C C . LYS A 1 91 ? 8.919 11.215 -13.035 1.00 87.81 91 LYS A C 1
ATOM 772 O O . LYS A 1 91 ? 7.827 11.553 -13.479 1.00 87.81 91 LYS A O 1
ATOM 777 N N . THR A 1 92 ? 9.361 9.961 -13.091 1.00 91.56 92 THR A N 1
ATOM 778 C CA . THR A 1 92 ? 8.610 8.832 -13.657 1.00 91.56 92 THR A CA 1
ATOM 779 C C . THR A 1 92 ? 7.964 7.998 -12.551 1.00 91.56 92 THR A C 1
ATOM 781 O O . THR A 1 92 ? 8.141 8.262 -11.362 1.00 91.56 92 THR A O 1
ATOM 784 N N . ASN A 1 93 ? 7.267 6.930 -12.937 1.00 91.62 93 ASN A N 1
ATOM 785 C CA . ASN A 1 93 ? 6.628 5.995 -12.018 1.00 91.62 93 ASN A CA 1
ATOM 786 C C . ASN A 1 93 ? 7.515 4.783 -11.666 1.00 91.62 93 ASN A C 1
ATOM 788 O O . ASN A 1 93 ? 7.018 3.791 -11.131 1.00 91.62 93 ASN A O 1
ATOM 792 N N . VAL A 1 94 ? 8.827 4.846 -11.936 1.00 90.50 94 VAL A N 1
ATOM 793 C CA . VAL A 1 94 ? 9.768 3.725 -11.740 1.00 90.50 94 VAL A CA 1
ATOM 794 C C . VAL A 1 94 ? 9.785 3.196 -10.302 1.00 90.50 94 VAL A C 1
ATOM 796 O O . VAL A 1 94 ? 9.910 1.996 -10.074 1.00 90.50 94 VAL A O 1
ATOM 799 N N . TRP A 1 95 ? 9.589 4.069 -9.310 1.00 86.12 95 TRP A N 1
ATOM 800 C CA . TRP A 1 95 ? 9.547 3.661 -7.907 1.00 86.12 95 TRP A CA 1
ATOM 801 C C . TRP A 1 95 ? 8.339 2.762 -7.599 1.00 86.12 95 TRP A C 1
ATOM 803 O O . TRP A 1 95 ? 8.459 1.792 -6.847 1.00 86.12 95 TRP A O 1
ATOM 813 N N . TRP A 1 96 ? 7.188 3.026 -8.223 1.00 85.62 96 TRP A N 1
ATOM 814 C CA . TRP A 1 96 ? 5.997 2.181 -8.097 1.00 85.62 96 TRP A CA 1
ATOM 815 C C . TRP A 1 96 ? 6.228 0.817 -8.738 1.00 85.62 96 TRP A C 1
ATOM 817 O O . TRP A 1 96 ? 5.964 -0.211 -8.115 1.00 85.62 96 TRP A O 1
ATOM 827 N N . ALA A 1 97 ? 6.827 0.797 -9.933 1.00 87.81 97 ALA A N 1
ATOM 828 C CA . ALA A 1 97 ? 7.211 -0.442 -10.605 1.00 87.81 97 ALA A CA 1
ATOM 829 C C . ALA A 1 97 ? 8.148 -1.294 -9.729 1.00 87.81 97 ALA A C 1
ATOM 831 O O . ALA A 1 97 ? 7.915 -2.485 -9.554 1.00 87.81 97 ALA A O 1
ATOM 832 N N . ALA A 1 98 ? 9.138 -0.675 -9.077 1.00 85.12 98 ALA A N 1
ATOM 833 C CA . ALA A 1 98 ? 10.079 -1.358 -8.185 1.00 85.12 98 ALA A CA 1
ATOM 834 C C . ALA A 1 98 ? 9.472 -1.830 -6.846 1.00 85.12 98 ALA A C 1
ATOM 836 O O . ALA A 1 98 ? 10.125 -2.552 -6.086 1.00 85.12 98 ALA A O 1
ATOM 837 N N . THR A 1 99 ? 8.264 -1.391 -6.485 1.00 77.94 99 THR A N 1
ATOM 838 C CA . THR A 1 99 ? 7.645 -1.693 -5.180 1.00 77.94 99 THR A CA 1
ATOM 839 C C . THR A 1 99 ? 6.340 -2.477 -5.282 1.00 77.94 99 THR A C 1
ATOM 841 O O . THR A 1 99 ? 5.859 -2.967 -4.260 1.00 77.94 99 THR A O 1
ATOM 844 N N . THR A 1 100 ? 5.808 -2.677 -6.490 1.00 77.94 100 THR A N 1
ATOM 845 C CA . THR A 1 100 ? 4.503 -3.314 -6.736 1.00 77.94 100 THR A CA 1
ATOM 846 C C . THR A 1 100 ? 4.400 -4.708 -6.098 1.00 77.94 100 THR A C 1
ATOM 848 O O . THR A 1 100 ? 3.403 -5.024 -5.443 1.00 77.94 100 THR A O 1
ATOM 851 N N . THR A 1 101 ? 5.431 -5.554 -6.205 1.00 73.62 101 THR A N 1
ATOM 852 C CA . THR A 1 101 ? 5.415 -6.899 -5.593 1.00 73.62 101 THR A CA 1
ATOM 853 C C . THR A 1 101 ? 5.896 -6.970 -4.152 1.00 73.62 101 THR A C 1
ATOM 855 O O . THR A 1 101 ? 5.732 -8.018 -3.524 1.00 73.62 101 THR A O 1
ATOM 858 N N . LYS A 1 102 ? 6.384 -5.869 -3.557 1.00 68.50 102 LYS A N 1
ATOM 859 C CA . LYS A 1 102 ? 6.614 -5.824 -2.099 1.00 68.50 102 LYS A CA 1
ATOM 860 C C . LYS A 1 102 ? 5.310 -6.031 -1.317 1.00 68.50 102 LYS A C 1
ATOM 862 O O . LYS A 1 102 ? 5.341 -6.450 -0.166 1.00 68.50 102 LYS A O 1
ATOM 867 N N . LEU A 1 103 ? 4.161 -5.808 -1.957 1.00 65.81 103 LEU A N 1
ATOM 868 C CA . LEU A 1 103 ? 2.814 -5.951 -1.393 1.00 65.81 103 LEU A CA 1
ATOM 869 C C . LEU A 1 103 ? 2.241 -7.367 -1.490 1.00 65.81 103 LEU A C 1
ATOM 871 O O . LEU A 1 103 ? 1.024 -7.569 -1.520 1.00 65.81 103 LEU A O 1
ATOM 875 N N . LYS A 1 104 ? 3.108 -8.378 -1.528 1.00 66.56 104 LYS A N 1
ATOM 876 C CA . LYS A 1 104 ? 2.682 -9.766 -1.656 1.00 66.56 104 LYS A CA 1
ATOM 877 C C . LYS A 1 104 ? 2.250 -10.333 -0.303 1.00 66.56 104 LYS A C 1
ATOM 879 O O . LYS A 1 104 ? 3.074 -10.799 0.474 1.00 66.56 104 LYS A O 1
ATOM 884 N N . ARG A 1 105 ? 0.931 -10.364 -0.072 1.00 65.38 105 ARG A N 1
ATOM 885 C CA . ARG A 1 105 ? 0.252 -11.117 1.009 1.00 65.38 105 ARG A CA 1
ATOM 886 C C . ARG A 1 105 ? 0.883 -10.912 2.406 1.00 65.38 105 ARG A C 1
ATOM 888 O O . ARG A 1 105 ? 1.379 -11.887 2.977 1.00 65.38 105 ARG A O 1
ATOM 895 N N . PRO A 1 106 ? 0.862 -9.697 2.977 1.00 69.75 106 PRO A N 1
ATOM 896 C CA . PRO A 1 106 ? 1.327 -9.487 4.342 1.00 69.75 106 PRO A CA 1
ATOM 897 C C . PRO A 1 106 ? 0.461 -10.273 5.336 1.00 69.75 106 PRO A C 1
ATOM 899 O O . PRO A 1 106 ? -0.720 -10.537 5.095 1.00 69.75 106 PRO A O 1
ATOM 902 N N . GLU A 1 107 ? 1.031 -10.596 6.495 1.00 70.69 107 GLU A N 1
ATOM 903 C CA . GLU A 1 107 ? 0.249 -11.100 7.630 1.00 70.69 107 GLU A CA 1
ATOM 904 C C . GLU A 1 107 ? -0.706 -10.024 8.165 1.00 70.69 107 GLU A C 1
ATOM 906 O O . GLU A 1 107 ? -1.861 -10.310 8.471 1.00 70.69 107 GLU A O 1
ATOM 911 N N . ASN A 1 108 ? -0.239 -8.771 8.213 1.00 84.38 108 ASN A N 1
ATOM 912 C CA . ASN A 1 108 ? -1.046 -7.610 8.569 1.00 84.38 108 ASN A CA 1
ATOM 913 C C . ASN A 1 108 ? -1.375 -6.784 7.319 1.00 84.38 108 ASN A C 1
ATOM 915 O O . ASN A 1 108 ? -0.544 -6.020 6.819 1.00 84.38 108 ASN A O 1
ATOM 919 N N . TRP A 1 109 ? -2.607 -6.916 6.831 1.00 88.56 109 TRP A N 1
ATOM 920 C CA . TRP A 1 109 ? -3.074 -6.207 5.641 1.00 88.56 109 TRP A CA 1
ATOM 921 C C . TRP A 1 109 ? -3.185 -4.687 5.811 1.00 88.56 109 TRP A C 1
ATOM 923 O O . TRP A 1 109 ? -3.221 -3.984 4.804 1.00 88.56 109 TRP A O 1
ATOM 933 N N . LEU A 1 110 ? -3.159 -4.144 7.033 1.00 87.75 110 LEU A N 1
ATOM 934 C CA . LEU A 1 110 ? -3.102 -2.691 7.222 1.00 87.75 110 LEU A CA 1
ATOM 935 C C . LEU A 1 110 ? -1.815 -2.107 6.626 1.00 87.75 110 LEU A C 1
ATOM 937 O O . LEU A 1 110 ? -1.849 -1.039 6.019 1.00 87.75 110 LEU A O 1
ATOM 941 N N . SER A 1 111 ? -0.698 -2.843 6.698 1.00 81.88 111 SER A N 1
ATOM 942 C CA . SER A 1 111 ? 0.582 -2.386 6.134 1.00 81.88 111 SER A CA 1
ATOM 943 C C . SER A 1 111 ? 0.512 -2.179 4.616 1.00 81.88 111 SER A C 1
ATOM 945 O O . SER A 1 111 ? 1.123 -1.250 4.087 1.00 81.88 111 SER A O 1
ATOM 947 N N . MET A 1 112 ? -0.302 -2.980 3.917 1.00 83.50 112 MET A N 1
ATOM 948 C CA . MET A 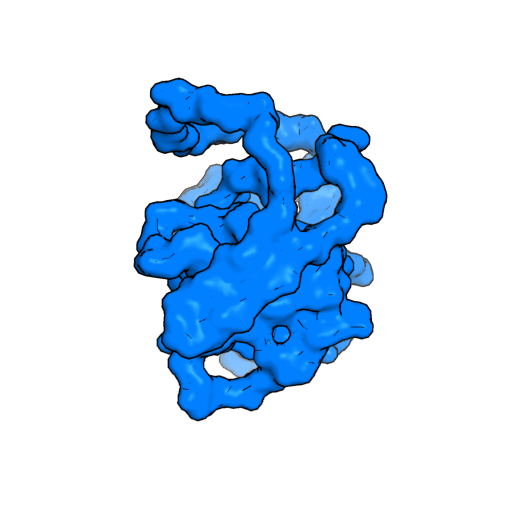1 112 ? -0.585 -2.770 2.499 1.00 83.50 112 MET A CA 1
ATOM 949 C C . MET A 1 112 ? -1.343 -1.480 2.243 1.00 83.50 112 MET A C 1
ATOM 951 O O . MET A 1 112 ? -0.994 -0.785 1.299 1.00 83.50 112 MET A O 1
ATOM 955 N N . LEU A 1 113 ? -2.352 -1.150 3.057 1.00 86.56 113 LEU A N 1
ATOM 956 C CA . LEU A 1 113 ? -3.131 0.076 2.864 1.00 86.56 113 LEU A CA 1
ATOM 957 C C . LEU A 1 113 ? -2.256 1.322 2.975 1.00 86.56 113 LEU A C 1
ATOM 959 O O . LEU A 1 113 ? -2.437 2.270 2.221 1.00 86.56 113 LEU A O 1
ATOM 963 N N . TYR A 1 114 ? -1.265 1.307 3.865 1.00 79.94 114 TYR A N 1
ATOM 964 C CA . TYR A 1 114 ? -0.284 2.385 3.913 1.00 79.94 114 TYR A CA 1
ATOM 965 C C . TYR A 1 114 ? 0.561 2.454 2.646 1.00 79.94 114 TYR A C 1
ATOM 967 O O . TYR A 1 114 ? 0.674 3.517 2.041 1.00 79.94 114 TYR A O 1
ATOM 975 N N . LEU A 1 115 ? 1.169 1.340 2.238 1.00 76.50 115 LEU A N 1
ATOM 976 C CA . LEU A 1 115 ? 2.067 1.348 1.083 1.00 76.50 115 LEU A CA 1
ATOM 977 C C . LEU A 1 115 ? 1.303 1.696 -0.203 1.00 76.50 115 LEU A C 1
ATOM 979 O O . LEU A 1 115 ? 1.843 2.353 -1.089 1.00 76.50 115 LEU A O 1
ATOM 983 N N . ALA A 1 116 ? 0.031 1.311 -0.265 1.00 79.81 116 ALA A N 1
ATOM 984 C CA . ALA A 1 116 ? -0.871 1.607 -1.358 1.00 79.81 116 ALA A CA 1
ATOM 985 C C . ALA A 1 116 ? -1.539 2.989 -1.287 1.00 79.81 116 ALA A C 1
ATOM 987 O O . ALA A 1 116 ? -2.035 3.435 -2.312 1.00 79.81 116 ALA A O 1
ATOM 988 N N . SER A 1 117 ? -1.513 3.699 -0.149 1.00 79.75 117 SER A N 1
ATOM 989 C CA . SER A 1 117 ? -2.045 5.083 -0.027 1.00 79.75 117 SER A CA 1
ATOM 990 C C . SER A 1 117 ? -1.394 6.071 -1.002 1.00 79.75 117 SER A C 1
ATOM 992 O O . SER A 1 117 ? -1.890 7.156 -1.280 1.00 79.75 117 SER A O 1
ATOM 994 N N . ASN A 1 118 ? -0.236 5.665 -1.494 1.00 77.81 118 ASN A N 1
ATOM 995 C CA . ASN A 1 118 ? 0.652 6.367 -2.383 1.00 77.81 118 ASN A CA 1
ATOM 996 C C . ASN A 1 118 ? 0.274 6.082 -3.869 1.00 77.81 118 ASN A C 1
ATOM 998 O O . ASN A 1 118 ? 0.592 6.871 -4.754 1.00 77.81 118 ASN A O 1
ATOM 1002 N N . TYR A 1 119 ? -0.514 5.034 -4.140 1.00 85.19 119 TYR A N 1
ATOM 1003 C CA . TYR A 1 119 ? -1.072 4.730 -5.459 1.00 85.19 119 TYR A CA 1
ATOM 1004 C C . TYR A 1 119 ? -2.362 5.523 -5.723 1.00 85.19 119 TYR A C 1
ATOM 1006 O O . TYR A 1 119 ? -3.166 5.792 -4.833 1.00 85.19 119 TYR A O 1
ATOM 1014 N N . GLY A 1 120 ? -2.588 5.857 -6.988 1.00 86.38 120 GLY A N 1
ATOM 1015 C CA . GLY A 1 120 ? -3.784 6.521 -7.476 1.00 86.38 120 GLY A CA 1
ATOM 1016 C C . GLY A 1 120 ? -4.981 5.582 -7.627 1.00 86.38 120 GLY A C 1
ATOM 1017 O O . GLY A 1 120 ? -4.880 4.440 -8.089 1.00 86.38 120 GLY A O 1
ATOM 1018 N N . CYS A 1 121 ? -6.153 6.117 -7.304 1.00 88.62 121 CYS A N 1
ATOM 1019 C CA . CYS A 1 121 ? -7.455 5.541 -7.608 1.00 88.62 121 CYS A CA 1
ATOM 1020 C C . CYS A 1 121 ? -8.416 6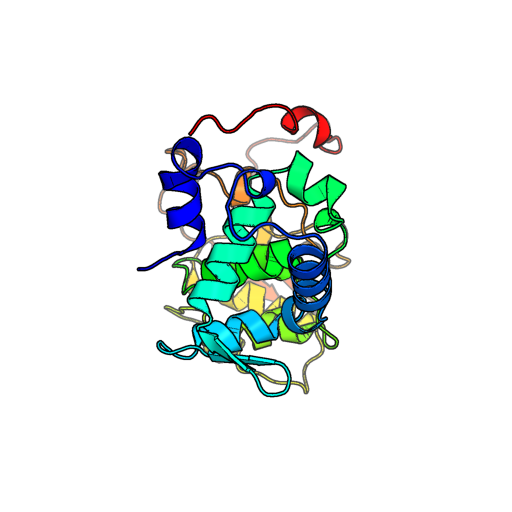.663 -8.024 1.00 88.62 121 CYS A C 1
ATOM 1022 O O . CYS A 1 121 ? -8.321 7.783 -7.527 1.00 88.62 121 CYS A O 1
ATOM 1024 N N . LEU A 1 122 ? -9.321 6.374 -8.964 1.00 89.94 122 LEU A N 1
ATOM 1025 C CA . LEU A 1 122 ? -10.392 7.309 -9.330 1.00 89.94 122 LEU A CA 1
ATOM 1026 C C . LEU A 1 122 ? -11.514 7.271 -8.286 1.00 89.94 122 LEU A C 1
ATOM 1028 O O . LEU A 1 122 ? -12.062 8.302 -7.907 1.00 89.94 122 LEU A O 1
ATOM 1032 N N . ASP A 1 123 ? -11.832 6.067 -7.816 1.00 93.19 123 ASP A N 1
ATOM 1033 C CA . ASP A 1 123 ? -12.777 5.834 -6.739 1.00 93.19 123 ASP A CA 1
ATOM 1034 C C . ASP A 1 123 ? -12.019 5.604 -5.430 1.00 93.19 123 ASP A C 1
ATOM 1036 O O . ASP A 1 123 ? -11.240 4.660 -5.318 1.00 93.19 123 ASP A O 1
ATOM 1040 N N . ALA A 1 124 ? -12.277 6.433 -4.417 1.00 92.56 124 ALA A N 1
ATOM 1041 C CA . ALA A 1 124 ? -11.635 6.315 -3.107 1.00 92.56 124 ALA A CA 1
ATOM 1042 C C . ALA A 1 124 ? -11.803 4.915 -2.478 1.00 92.56 124 ALA A C 1
ATOM 1044 O O . ALA A 1 124 ? -10.936 4.445 -1.745 1.00 92.56 124 ALA A O 1
ATOM 1045 N N . ARG A 1 125 ? -12.894 4.202 -2.788 1.00 95.06 125 ARG A N 1
ATOM 1046 C CA . ARG A 1 125 ? -13.155 2.850 -2.265 1.00 95.06 125 ARG A CA 1
ATOM 1047 C C . ARG A 1 125 ? -12.159 1.815 -2.782 1.00 95.06 125 ARG A C 1
ATOM 1049 O O . ARG A 1 125 ? -11.926 0.814 -2.103 1.00 95.06 125 ARG A O 1
ATOM 1056 N N . ASP A 1 126 ? -11.542 2.060 -3.937 1.00 94.00 126 ASP A N 1
ATOM 1057 C CA . ASP A 1 126 ? -10.605 1.127 -4.561 1.00 94.00 126 ASP A CA 1
ATOM 1058 C C . ASP A 1 126 ? -9.293 0.995 -3.787 1.00 94.00 126 ASP A C 1
ATOM 1060 O O . ASP A 1 126 ? -8.616 -0.018 -3.939 1.00 94.00 126 ASP A O 1
ATOM 1064 N N . VAL A 1 127 ? -8.957 1.927 -2.887 1.00 91.44 127 VAL A N 1
ATOM 1065 C CA . VAL A 1 127 ? -7.835 1.709 -1.957 1.00 91.44 127 VAL A CA 1
ATOM 1066 C C . VAL A 1 127 ? -8.073 0.462 -1.099 1.00 91.44 127 VAL A C 1
ATOM 1068 O O . VAL A 1 127 ? -7.142 -0.280 -0.801 1.00 91.44 127 VAL A O 1
ATOM 1071 N N . ILE A 1 128 ? -9.331 0.183 -0.749 1.00 94.06 128 ILE A N 1
ATOM 1072 C CA . ILE A 1 128 ? -9.717 -1.005 0.014 1.00 94.06 128 ILE A CA 1
ATOM 1073 C C . ILE A 1 128 ? -10.052 -2.162 -0.930 1.00 94.06 128 ILE A C 1
ATOM 1075 O O . ILE A 1 128 ? -9.447 -3.234 -0.852 1.00 94.06 128 ILE A O 1
ATOM 1079 N N . TYR A 1 129 ? -11.003 -1.964 -1.846 1.00 94.69 129 TYR A N 1
ATOM 1080 C CA . TYR A 1 129 ? -11.507 -3.036 -2.713 1.00 94.69 129 TYR A CA 1
ATOM 1081 C C . TYR A 1 129 ? -10.463 -3.525 -3.718 1.00 94.69 129 TYR A C 1
ATOM 1083 O O . TYR A 1 129 ? -10.302 -4.737 -3.895 1.00 94.69 129 TYR A O 1
ATOM 1091 N N . GLY A 1 130 ? -9.660 -2.610 -4.260 1.00 91.06 130 GLY A N 1
ATOM 1092 C CA . GLY A 1 130 ? -8.524 -2.907 -5.127 1.00 91.06 130 GLY A CA 1
ATOM 1093 C C . GLY A 1 130 ? -7.381 -3.634 -4.421 1.00 91.06 130 GLY A C 1
ATOM 1094 O O . GLY A 1 130 ? -6.469 -4.105 -5.086 1.00 91.06 130 GLY A O 1
ATOM 1095 N N . LEU A 1 131 ? -7.439 -3.842 -3.098 1.00 90.94 131 LEU A N 1
ATOM 1096 C CA . LEU A 1 131 ? -6.481 -4.660 -2.337 1.00 90.94 131 LEU A CA 1
ATOM 1097 C C . LEU A 1 131 ? -7.113 -5.850 -1.614 1.00 90.94 131 LEU A C 1
ATOM 1099 O O . LEU A 1 131 ? -6.396 -6.757 -1.192 1.00 90.94 131 LEU A O 1
ATOM 1103 N N . ARG A 1 132 ? -8.444 -5.909 -1.536 1.00 91.88 132 ARG A N 1
ATOM 1104 C CA . ARG A 1 132 ? -9.192 -6.937 -0.804 1.00 91.88 132 ARG A CA 1
ATOM 1105 C C . ARG A 1 132 ? -8.833 -8.377 -1.189 1.00 91.88 132 ARG A C 1
ATOM 1107 O O . ARG A 1 132 ? -8.845 -9.246 -0.316 1.00 91.88 132 ARG A O 1
ATOM 1114 N N . GLY A 1 133 ? -8.498 -8.651 -2.451 1.00 89.12 133 GLY A N 1
ATOM 1115 C CA . GLY A 1 133 ? -8.090 -9.988 -2.907 1.00 89.12 133 GLY A CA 1
ATOM 1116 C C . GLY A 1 133 ? -6.746 -10.467 -2.338 1.00 89.12 133 GLY A C 1
ATOM 1117 O O . GLY A 1 133 ? -6.458 -11.661 -2.346 1.00 89.12 133 GLY A O 1
ATOM 1118 N N . LEU A 1 134 ? -5.929 -9.548 -1.817 1.00 88.12 134 LEU A N 1
ATOM 1119 C CA . LEU A 1 134 ? -4.603 -9.825 -1.259 1.00 88.12 134 LEU A CA 1
ATOM 1120 C C . LEU A 1 134 ? -4.598 -9.879 0.277 1.00 88.12 134 LEU A C 1
ATOM 1122 O O . LEU A 1 134 ? -3.630 -10.358 0.871 1.00 88.12 134 LEU A O 1
ATOM 1126 N N . MET A 1 135 ? -5.670 -9.403 0.913 1.00 90.19 135 MET A N 1
ATOM 1127 C CA . MET A 1 135 ? -5.821 -9.370 2.365 1.00 90.19 135 MET A CA 1
ATOM 1128 C C . MET A 1 135 ? -6.130 -10.764 2.925 1.00 90.19 135 MET A C 1
ATOM 1130 O O . MET A 1 135 ? -6.963 -11.496 2.387 1.00 90.19 135 MET A O 1
ATOM 1134 N N . ARG A 1 136 ? -5.493 -11.118 4.046 1.00 89.19 136 ARG A N 1
ATOM 1135 C CA . ARG A 1 136 ? -5.801 -12.336 4.805 1.00 89.19 136 ARG A CA 1
ATOM 1136 C C . ARG A 1 136 ? -6.644 -11.999 6.024 1.00 89.19 136 ARG A C 1
ATOM 1138 O O . ARG A 1 136 ? -6.267 -11.136 6.811 1.00 89.19 136 ARG A O 1
ATOM 1145 N N . PHE A 1 137 ? -7.739 -12.730 6.191 1.00 91.00 137 PHE A N 1
ATOM 1146 C CA . PHE A 1 137 ? -8.635 -12.581 7.329 1.00 91.00 137 PHE A CA 1
ATOM 1147 C C . PHE A 1 137 ? -8.708 -13.881 8.119 1.00 91.00 137 PHE A C 1
ATOM 1149 O O . PHE A 1 137 ? -8.878 -14.953 7.542 1.00 91.00 137 PHE A O 1
ATOM 1156 N N . SER A 1 138 ? -8.611 -13.764 9.437 1.00 92.00 138 SER A N 1
ATOM 1157 C CA . SER A 1 138 ? -9.077 -14.768 10.386 1.00 92.00 138 SER A CA 1
ATOM 1158 C C . SER A 1 138 ? -10.583 -14.606 10.642 1.00 92.00 138 SER A C 1
ATOM 1160 O O . SER A 1 138 ? -11.285 -15.602 10.797 1.00 92.00 138 SER A O 1
ATOM 1162 N N . LYS A 1 139 ? -11.083 -13.359 10.661 1.00 93.56 139 LYS A N 1
ATOM 1163 C CA . LYS A 1 139 ? -12.478 -12.969 10.939 1.00 93.56 139 LYS A CA 1
ATOM 1164 C C . LYS A 1 139 ? -12.820 -11.642 10.238 1.00 93.56 139 LYS A C 1
ATOM 1166 O O . LYS A 1 139 ? -11.917 -10.870 9.924 1.00 93.56 139 LYS A O 1
ATOM 1171 N N . GLY A 1 140 ? -14.108 -11.357 10.021 1.00 93.25 140 GLY A N 1
ATOM 1172 C CA . GLY A 1 140 ? -14.581 -10.053 9.523 1.00 93.25 140 GLY A CA 1
ATOM 1173 C C . GLY A 1 140 ? -14.363 -9.806 8.025 1.00 93.25 140 GLY A C 1
ATOM 1174 O O . GLY A 1 140 ? -14.411 -8.665 7.567 1.00 93.25 140 GLY A O 1
ATOM 1175 N N . ALA A 1 141 ? -14.100 -10.856 7.244 1.00 94.31 141 ALA A N 1
ATOM 1176 C CA . ALA A 1 141 ? -13.806 -10.760 5.813 1.00 94.31 141 ALA A CA 1
ATOM 1177 C C . ALA A 1 141 ? -15.002 -10.248 4.984 1.00 94.31 141 ALA A C 1
ATOM 1179 O O . ALA A 1 141 ? -14.808 -9.670 3.909 1.00 94.31 141 ALA A O 1
ATOM 1180 N N . GLU A 1 142 ? -16.216 -10.500 5.476 1.00 95.75 142 GLU A N 1
ATOM 1181 C CA . GLU A 1 142 ? -17.516 -10.140 4.910 1.00 95.75 142 GLU A CA 1
ATOM 1182 C C . GLU A 1 142 ? -17.828 -8.643 5.006 1.00 95.75 142 GLU A C 1
ATOM 1184 O O . GLU A 1 142 ? -18.539 -8.111 4.153 1.00 95.75 142 GLU A O 1
ATOM 1189 N N . LEU A 1 143 ? -17.247 -7.942 5.988 1.00 96.44 143 LEU A N 1
ATOM 1190 C CA . LEU A 1 143 ? -17.378 -6.486 6.133 1.00 96.44 143 LEU A CA 1
ATOM 1191 C C . LEU A 1 143 ? -16.787 -5.745 4.926 1.00 96.44 143 LEU A C 1
ATOM 1193 O O . LEU A 1 143 ? -17.230 -4.648 4.583 1.00 96.44 143 LEU A O 1
ATOM 1197 N N . LEU A 1 144 ? -15.816 -6.378 4.259 1.00 96.12 144 LEU A N 1
ATOM 1198 C CA . LEU A 1 144 ? -15.072 -5.836 3.126 1.00 96.12 144 LEU A CA 1
ATOM 1199 C C . LEU A 1 144 ? -15.389 -6.520 1.795 1.00 96.12 144 LEU A C 1
ATOM 1201 O O . LEU A 1 144 ? -14.583 -6.456 0.867 1.00 96.12 144 LEU A O 1
ATOM 1205 N N . THR A 1 145 ? -16.558 -7.149 1.669 1.00 95.94 145 THR A N 1
ATOM 1206 C CA . THR A 1 145 ? -17.080 -7.514 0.347 1.00 95.94 145 THR A CA 1
ATOM 1207 C C . THR A 1 145 ? -17.319 -6.236 -0.473 1.00 95.94 145 THR A C 1
ATOM 1209 O O . THR A 1 145 ? -17.952 -5.308 0.046 1.00 95.94 145 THR A O 1
ATOM 1212 N N . PRO A 1 146 ? -16.817 -6.150 -1.724 1.00 96.50 146 PRO A N 1
ATOM 1213 C CA . PRO A 1 146 ? -17.015 -4.977 -2.568 1.00 96.50 146 PRO A CA 1
ATOM 1214 C C . PRO A 1 146 ? -18.491 -4.618 -2.752 1.00 96.50 146 PRO A C 1
ATOM 1216 O O . PRO A 1 146 ? -19.278 -5.422 -3.246 1.00 96.50 146 PRO A O 1
ATOM 1219 N N . ASP A 1 147 ? -18.852 -3.398 -2.360 1.00 97.00 147 ASP A N 1
ATOM 1220 C CA . ASP A 1 147 ? -20.191 -2.832 -2.497 1.00 97.00 147 ASP A CA 1
ATOM 1221 C C . ASP A 1 147 ? -20.078 -1.346 -2.864 1.00 97.00 147 ASP A C 1
ATOM 1223 O O . ASP A 1 147 ? -19.946 -0.459 -2.014 1.00 97.00 147 ASP A O 1
ATOM 1227 N N . TYR A 1 148 ? -20.141 -1.068 -4.166 1.00 96.38 148 TYR A N 1
ATOM 1228 C CA . TYR A 1 148 ? -20.101 0.290 -4.710 1.00 96.38 148 TYR A CA 1
ATOM 1229 C C . TYR A 1 148 ? -21.427 1.059 -4.526 1.00 96.38 148 TYR A C 1
ATOM 1231 O O . TYR A 1 148 ? -21.537 2.206 -4.963 1.00 96.38 148 TYR A O 1
ATOM 1239 N N . GLY A 1 149 ? -22.421 0.491 -3.834 1.00 97.50 149 GLY A N 1
ATOM 1240 C CA . GLY A 1 149 ? -23.567 1.230 -3.302 1.00 97.50 149 GLY A CA 1
ATOM 1241 C C . GLY A 1 149 ? -23.244 1.998 -2.011 1.00 97.50 149 GLY A C 1
ATOM 1242 O O . GLY A 1 149 ? -23.948 2.946 -1.655 1.00 97.50 149 GLY A O 1
ATOM 1243 N N . LYS A 1 150 ? -22.160 1.642 -1.303 1.00 96.44 150 LYS A N 1
ATOM 1244 C CA . LYS A 1 150 ? -21.712 2.337 -0.084 1.00 96.44 150 LYS A CA 1
ATOM 1245 C C . LYS A 1 150 ? -20.934 3.608 -0.409 1.00 96.44 150 LYS A C 1
ATOM 1247 O O . LYS A 1 150 ? -20.148 3.648 -1.348 1.00 96.44 150 LYS A O 1
ATOM 1252 N N . THR A 1 151 ? -21.062 4.633 0.431 1.00 95.69 151 THR A N 1
ATOM 1253 C CA . THR A 1 151 ? -20.146 5.785 0.393 1.00 95.69 151 THR A CA 1
ATOM 1254 C C . THR A 1 151 ? -18.740 5.356 0.819 1.00 95.69 151 THR A C 1
ATOM 1256 O O . THR A 1 151 ? -18.603 4.436 1.629 1.00 95.69 151 THR A O 1
ATOM 1259 N N . PHE A 1 152 ? -17.692 6.040 0.343 1.00 93.69 152 PHE A N 1
ATOM 1260 C CA . PHE A 1 152 ? -16.312 5.734 0.755 1.00 93.69 152 PHE A CA 1
ATOM 1261 C C . PHE A 1 152 ? -16.147 5.768 2.282 1.00 93.69 152 PHE A C 1
ATOM 1263 O O . PHE A 1 152 ? -15.503 4.893 2.847 1.00 93.69 152 PHE A O 1
ATOM 1270 N N . LEU A 1 153 ? -16.829 6.697 2.965 1.00 93.88 153 LEU A N 1
ATOM 1271 C CA . LEU A 1 153 ? -16.792 6.789 4.421 1.00 93.88 153 LEU A CA 1
ATOM 1272 C C . LEU A 1 153 ? -17.320 5.519 5.104 1.00 93.88 153 LEU A C 1
ATOM 1274 O O . LEU A 1 153 ? -16.735 5.059 6.081 1.00 93.88 153 LEU A O 1
ATOM 1278 N N . LYS A 1 154 ? -18.406 4.927 4.585 1.00 95.94 154 LYS A N 1
ATOM 1279 C CA . LYS A 1 154 ? -18.927 3.652 5.101 1.00 95.94 154 LYS A CA 1
ATOM 1280 C C . LYS A 1 154 ? -17.931 2.521 4.862 1.00 95.94 154 LYS A C 1
ATOM 1282 O O . LYS A 1 154 ? -17.699 1.745 5.776 1.00 95.94 154 LYS A O 1
ATOM 1287 N N . VAL A 1 155 ? -17.315 2.459 3.680 1.00 96.88 155 VAL A N 1
ATOM 1288 C CA . VAL A 1 155 ? -16.290 1.447 3.367 1.00 96.88 155 VAL A CA 1
ATOM 1289 C C . VAL A 1 155 ? -15.091 1.572 4.304 1.00 96.88 155 VAL A C 1
ATOM 1291 O O . VAL A 1 155 ? -14.601 0.571 4.819 1.00 96.88 155 VAL A O 1
ATOM 1294 N N . TYR A 1 156 ? -14.642 2.794 4.580 1.00 95.31 156 TYR A N 1
ATOM 1295 C CA . TYR A 1 156 ? -13.509 3.023 5.469 1.00 95.31 156 TYR A CA 1
ATOM 1296 C C . TYR A 1 156 ? -13.858 2.670 6.916 1.00 95.31 156 TYR A C 1
ATOM 1298 O O . TYR A 1 156 ? -13.109 1.969 7.590 1.00 95.31 156 TYR A O 1
ATOM 1306 N N . ARG A 1 157 ? -15.047 3.047 7.384 1.00 96.38 157 ARG A N 1
ATOM 1307 C CA . ARG A 1 157 ? -15.538 2.615 8.694 1.00 96.38 157 ARG A CA 1
ATOM 1308 C C . ARG A 1 157 ? -15.597 1.090 8.818 1.00 96.38 157 ARG A C 1
ATOM 1310 O O . ARG A 1 157 ? -15.103 0.538 9.796 1.00 96.38 157 ARG A O 1
ATOM 1317 N N . ASP A 1 158 ? -16.176 0.423 7.823 1.00 97.06 158 ASP A N 1
ATOM 1318 C CA . ASP A 1 158 ? -16.283 -1.036 7.789 1.00 97.06 158 ASP A CA 1
ATOM 1319 C C . ASP A 1 158 ? -14.876 -1.682 7.733 1.00 97.06 158 ASP A C 1
ATOM 1321 O O . ASP A 1 158 ? -14.672 -2.766 8.272 1.00 97.06 158 ASP A O 1
ATOM 1325 N N . SER A 1 159 ? -13.875 -0.991 7.169 1.00 96.44 159 SER A N 1
ATOM 1326 C CA . SER A 1 159 ? -12.461 -1.407 7.198 1.00 96.44 159 SER A CA 1
ATOM 1327 C C . SER A 1 159 ? -11.838 -1.293 8.584 1.00 96.44 159 SER A C 1
ATOM 1329 O O . SER A 1 159 ? -11.087 -2.181 8.984 1.00 96.44 159 SER A O 1
ATOM 1331 N N . VAL A 1 160 ? -12.169 -0.247 9.348 1.00 96.62 160 VAL A N 1
ATOM 1332 C CA . VAL A 1 160 ? -11.752 -0.144 10.754 1.00 96.62 160 VAL A CA 1
ATOM 1333 C C . VAL A 1 160 ? -12.353 -1.280 11.577 1.00 96.62 160 VAL A C 1
ATOM 1335 O O . VAL A 1 160 ? -11.633 -1.959 12.302 1.00 96.62 160 VAL A O 1
ATOM 1338 N N . GLU A 1 161 ? -13.651 -1.534 11.421 1.00 97.50 161 GLU A N 1
ATOM 1339 C CA . GLU A 1 161 ? -14.338 -2.640 12.093 1.00 97.50 161 GLU A CA 1
ATOM 1340 C C . GLU A 1 161 ? -13.721 -3.994 11.723 1.00 97.50 161 GLU A C 1
ATOM 1342 O O . GLU A 1 161 ? -13.404 -4.790 12.605 1.00 97.50 161 GLU A O 1
ATOM 1347 N N . ALA A 1 162 ? -13.456 -4.228 10.434 1.00 97.00 162 ALA A N 1
ATOM 1348 C CA . ALA A 1 162 ? -12.793 -5.441 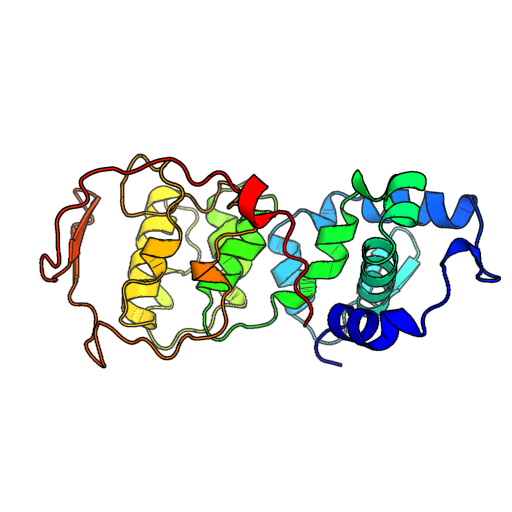9.973 1.00 97.00 162 ALA A CA 1
ATOM 1349 C C . ALA A 1 162 ? -11.400 -5.608 10.595 1.00 97.00 162 ALA A C 1
ATOM 1351 O O . ALA A 1 162 ? -11.030 -6.719 10.966 1.00 97.00 162 ALA A O 1
ATOM 1352 N N . ALA A 1 163 ? -10.631 -4.527 10.755 1.00 95.62 163 ALA A N 1
ATOM 1353 C CA . ALA A 1 163 ? -9.328 -4.576 11.412 1.00 95.62 163 ALA A CA 1
ATOM 1354 C C . ALA A 1 163 ? -9.442 -4.916 12.905 1.00 95.62 163 ALA A C 1
ATOM 1356 O O . ALA A 1 163 ? -8.736 -5.807 13.376 1.00 95.62 163 ALA A O 1
ATOM 1357 N N . LEU A 1 164 ? -10.355 -4.263 13.630 1.00 95.75 164 LEU A N 1
ATOM 1358 C CA . LEU A 1 164 ? -10.592 -4.516 15.054 1.00 95.75 164 LEU A CA 1
ATOM 1359 C C . LEU A 1 164 ? -11.030 -5.970 15.309 1.00 95.75 164 LEU A C 1
ATOM 1361 O O . LEU A 1 164 ? -10.561 -6.602 16.254 1.00 95.75 164 LEU A O 1
ATOM 1365 N N . VAL A 1 165 ? -11.884 -6.523 14.440 1.00 95.94 165 VAL A N 1
ATOM 1366 C CA . VAL A 1 165 ? -12.328 -7.928 14.494 1.00 95.94 165 VAL A CA 1
ATOM 1367 C C . VAL A 1 165 ? -11.195 -8.900 14.151 1.00 95.94 165 VAL A C 1
ATOM 1369 O O . VAL A 1 165 ? -11.050 -9.936 14.798 1.00 95.94 165 VAL A O 1
ATOM 1372 N N . ASN A 1 166 ? -10.410 -8.595 13.118 1.00 94.12 166 ASN A N 1
ATOM 1373 C CA . ASN A 1 166 ? -9.401 -9.503 12.579 1.00 94.12 166 ASN A CA 1
ATOM 1374 C C . ASN A 1 166 ? -8.126 -9.571 13.431 1.00 94.12 166 ASN A C 1
ATOM 1376 O O . ASN A 1 166 ? -7.548 -10.649 13.582 1.00 94.12 166 ASN A O 1
ATOM 1380 N N . PHE A 1 167 ? -7.671 -8.423 13.943 1.00 91.56 167 PHE A N 1
ATOM 1381 C CA . PHE A 1 167 ? -6.415 -8.297 14.689 1.00 91.56 167 PHE A CA 1
ATOM 1382 C C . PHE A 1 167 ? -6.607 -8.267 16.207 1.00 91.56 167 PHE A C 1
ATOM 1384 O O . PHE A 1 167 ? -5.636 -8.461 16.934 1.00 91.56 167 PHE A O 1
ATOM 1391 N N . GLU A 1 168 ? -7.835 -8.042 16.688 1.00 92.50 168 GLU A N 1
ATOM 1392 C CA . GLU A 1 168 ? -8.177 -7.972 18.118 1.00 92.50 168 GLU A CA 1
ATOM 1393 C C . GLU A 1 168 ? -7.342 -6.923 18.894 1.00 92.50 168 GLU A C 1
ATOM 1395 O O . GLU A 1 168 ? -7.147 -7.023 20.107 1.00 92.50 168 GLU A O 1
ATOM 1400 N N . ASN A 1 169 ? -6.865 -5.889 18.190 1.00 91.06 169 ASN A N 1
ATOM 1401 C CA . ASN A 1 169 ? -6.069 -4.777 18.706 1.00 91.06 169 ASN A CA 1
ATOM 1402 C C . ASN A 1 169 ? -6.494 -3.445 18.055 1.00 91.06 169 ASN A C 1
ATOM 1404 O O . ASN A 1 169 ? -7.293 -3.431 17.121 1.00 91.06 169 ASN A O 1
ATOM 1408 N N . THR A 1 170 ? -5.954 -2.321 18.532 1.00 91.38 170 THR A N 1
ATOM 1409 C CA . THR A 1 170 ? -6.294 -0.972 18.042 1.00 91.38 170 THR A CA 1
ATOM 1410 C C . THR A 1 170 ? -5.302 -0.415 17.012 1.00 91.38 170 THR A C 1
ATOM 1412 O O . THR A 1 170 ? -5.312 0.787 16.752 1.00 91.38 170 THR A O 1
ATOM 1415 N N . ASP A 1 171 ? -4.451 -1.247 16.399 1.00 88.44 171 ASP A N 1
ATOM 1416 C CA . ASP A 1 171 ? -3.364 -0.786 15.514 1.00 88.44 171 ASP A CA 1
ATOM 1417 C C . ASP A 1 171 ? -3.878 -0.050 14.272 1.00 88.44 171 ASP A C 1
ATOM 1419 O O . ASP A 1 171 ? -3.178 0.780 13.697 1.00 88.44 171 ASP A O 1
ATOM 1423 N N . VAL A 1 172 ? -5.121 -0.308 13.860 1.00 90.56 172 VAL A N 1
ATOM 1424 C CA . VAL A 1 172 ? -5.770 0.427 12.765 1.00 90.56 172 VAL A CA 1
ATOM 1425 C C . VAL A 1 172 ? -5.845 1.933 13.026 1.00 90.56 172 VAL A C 1
ATOM 1427 O O . VAL A 1 172 ? -5.748 2.720 12.087 1.00 90.56 172 VAL A O 1
ATOM 1430 N N . LEU A 1 173 ? -5.919 2.356 14.292 1.00 89.75 173 LEU A N 1
ATOM 1431 C CA . LEU A 1 173 ? -5.921 3.773 14.663 1.00 89.75 173 LEU A CA 1
ATOM 1432 C C . LEU A 1 173 ? -4.559 4.436 14.430 1.00 89.75 173 LEU A C 1
ATOM 1434 O O . LEU A 1 173 ? -4.484 5.651 14.274 1.00 89.75 173 LEU A O 1
ATOM 1438 N N . LEU A 1 174 ? -3.479 3.656 14.308 1.00 84.38 174 LEU A N 1
ATOM 1439 C CA . LEU A 1 174 ? -2.171 4.193 13.940 1.00 84.38 174 LEU A CA 1
ATOM 1440 C C . LEU A 1 174 ? -2.162 4.769 12.526 1.00 84.38 174 LEU A C 1
ATOM 1442 O O . LEU A 1 174 ? -1.224 5.491 12.209 1.00 84.38 174 LEU A O 1
ATOM 1446 N N . TYR A 1 175 ? -3.159 4.467 11.685 1.00 83.19 175 TYR A N 1
ATOM 1447 C CA . TYR A 1 175 ? -3.245 4.887 10.282 1.00 83.19 175 TYR A CA 1
ATOM 1448 C C . TYR A 1 175 ? -3.905 6.256 10.083 1.00 83.19 175 TYR A C 1
ATOM 1450 O O . TYR A 1 175 ? -3.962 6.732 8.953 1.00 83.19 175 TYR A O 1
ATOM 1458 N N . LEU A 1 176 ? -4.336 6.914 11.161 1.00 84.06 176 LEU A N 1
ATOM 1459 C CA . LEU A 1 176 ? -4.840 8.285 11.121 1.00 84.06 176 LEU A CA 1
ATOM 1460 C C . LEU A 1 176 ? -3.742 9.264 10.679 1.00 84.06 176 LEU A C 1
ATOM 1462 O O . LEU A 1 176 ? -2.574 9.121 11.056 1.00 84.06 176 LEU A O 1
ATOM 1466 N N . ALA A 1 177 ? -4.117 10.251 9.871 1.00 70.19 177 ALA A N 1
ATOM 1467 C CA . ALA A 1 177 ? -3.246 11.319 9.386 1.00 70.19 177 ALA A CA 1
ATOM 1468 C C . ALA A 1 177 ? -3.465 12.653 10.128 1.00 70.19 177 ALA A C 1
ATOM 1470 O O . ALA A 1 177 ? -2.705 13.596 9.925 1.00 70.19 177 ALA A O 1
ATOM 1471 N N . GLY A 1 178 ? -4.475 12.738 11.001 1.00 71.19 178 GLY A N 1
ATOM 1472 C CA . GLY A 1 178 ? -4.821 13.946 11.757 1.00 71.19 178 GLY A CA 1
ATOM 1473 C C . GLY A 1 178 ? -5.589 14.989 10.937 1.00 71.19 178 GLY A C 1
ATOM 1474 O O . GLY A 1 178 ? -5.773 16.112 11.398 1.00 71.19 178 GLY A O 1
ATOM 1475 N N . VAL A 1 179 ? -6.031 14.625 9.731 1.00 67.88 179 VAL A N 1
ATOM 1476 C CA . VAL A 1 179 ? -6.815 15.471 8.809 1.00 67.88 179 VAL A CA 1
ATOM 1477 C C . VAL A 1 179 ? -8.259 14.988 8.672 1.00 67.88 179 VAL A C 1
ATOM 1479 O O . VAL A 1 179 ? -9.070 15.585 7.966 1.00 67.88 179 VAL A O 1
ATOM 1482 N N . GLU A 1 180 ? -8.578 13.870 9.314 1.00 74.94 180 GLU A N 1
ATOM 1483 C CA . GLU A 1 180 ? -9.873 13.230 9.237 1.00 74.94 180 GLU A CA 1
ATOM 1484 C C . GLU A 1 180 ? -10.942 14.041 9.973 1.00 74.94 180 GLU A C 1
ATOM 1486 O O . GLU A 1 180 ? -10.769 14.445 11.122 1.00 74.94 180 GLU A O 1
ATOM 1491 N N . SER A 1 181 ? -12.100 14.220 9.333 1.00 69.44 181 SER A N 1
ATOM 1492 C CA . SER A 1 181 ? -13.270 14.824 9.982 1.00 69.44 181 SER A CA 1
ATOM 1493 C C . SER A 1 181 ? -13.853 13.937 11.086 1.00 69.44 181 SER A C 1
ATOM 1495 O O . SER A 1 181 ? -14.497 14.436 12.007 1.00 69.44 181 SER A O 1
ATOM 1497 N N . LEU A 1 182 ? -13.620 12.624 11.003 1.00 79.69 182 LEU A N 1
ATOM 1498 C CA . LEU A 1 182 ? -13.949 11.646 12.032 1.00 79.69 182 LEU A CA 1
ATOM 1499 C C . LEU A 1 182 ? -12.652 11.058 12.578 1.00 79.69 182 LEU A C 1
ATOM 1501 O O . LEU A 1 182 ? -11.920 10.382 11.862 1.00 79.69 182 LEU A O 1
ATOM 1505 N N . SER A 1 183 ? -12.402 11.288 13.865 1.00 82.12 183 SER A N 1
ATOM 1506 C CA . SER A 1 183 ? -11.111 11.087 14.539 1.00 82.12 183 SER A CA 1
ATOM 1507 C C . SER A 1 183 ? -10.585 9.648 14.592 1.00 82.12 183 SER A C 1
ATOM 1509 O O . SER A 1 183 ? -9.509 9.425 15.133 1.00 82.12 183 SER A O 1
ATOM 1511 N N . TRP A 1 184 ? -11.327 8.668 14.078 1.00 92.06 184 TRP A N 1
ATOM 1512 C CA . TRP A 1 184 ? -11.002 7.245 14.186 1.00 92.06 184 TRP A CA 1
ATOM 1513 C C . TRP A 1 184 ? -11.139 6.471 12.867 1.00 92.06 184 TRP A C 1
ATOM 1515 O O . TRP A 1 184 ? -10.851 5.277 12.840 1.00 92.06 184 TRP A O 1
ATOM 1525 N N . ILE A 1 185 ? -11.554 7.127 11.775 1.00 93.19 185 ILE A N 1
ATOM 1526 C CA . ILE A 1 185 ? -11.692 6.502 10.451 1.00 93.19 185 ILE A CA 1
ATOM 1527 C C . ILE A 1 185 ? -10.587 7.043 9.544 1.00 93.19 185 ILE A C 1
ATOM 1529 O O . ILE A 1 185 ? -10.746 8.159 9.054 1.00 93.19 185 ILE A O 1
ATOM 1533 N N . PRO A 1 186 ? -9.505 6.284 9.283 1.00 89.88 186 PRO A N 1
ATOM 1534 C CA . PRO A 1 186 ? -8.396 6.752 8.457 1.00 89.88 186 PRO A CA 1
ATOM 1535 C C . PRO A 1 186 ? -8.837 7.200 7.062 1.00 89.88 186 PRO A C 1
ATOM 1537 O O . PRO A 1 186 ? -9.615 6.518 6.387 1.00 89.88 186 PRO A O 1
ATOM 1540 N N . ALA A 1 187 ? -8.289 8.320 6.591 1.00 86.44 187 ALA A N 1
ATOM 1541 C CA . ALA A 1 187 ? -8.488 8.775 5.219 1.00 86.44 187 ALA A CA 1
ATOM 1542 C C . ALA A 1 187 ? -7.533 8.045 4.262 1.00 86.44 187 ALA A C 1
ATOM 1544 O O . ALA A 1 187 ? -6.559 8.617 3.782 1.00 86.44 187 ALA A O 1
ATOM 1545 N N . TRP A 1 188 ? -7.805 6.773 3.950 1.00 87.38 188 TRP A N 1
ATOM 1546 C CA . TRP A 1 188 ? -6.933 5.966 3.077 1.00 87.38 188 TRP A CA 1
ATOM 1547 C C . TRP A 1 188 ? -6.795 6.483 1.635 1.00 87.38 188 TRP A C 1
ATOM 1549 O O . TRP A 1 188 ? -5.901 6.046 0.921 1.00 87.38 188 TRP A O 1
ATOM 1559 N N . ASN A 1 189 ? -7.636 7.428 1.207 1.00 83.19 189 ASN A N 1
ATOM 1560 C CA . ASN A 1 189 ? -7.486 8.131 -0.074 1.00 83.19 189 ASN A CA 1
ATOM 1561 C C . ASN A 1 189 ? -6.464 9.279 -0.024 1.00 83.19 189 ASN A C 1
ATOM 1563 O O . ASN A 1 189 ? -6.259 9.948 -1.034 1.00 83.19 189 ASN A O 1
ATOM 1567 N N . VAL A 1 190 ? -5.885 9.561 1.142 1.00 82.44 190 VAL A N 1
ATOM 1568 C CA . VAL A 1 190 ? -4.841 10.565 1.321 1.00 82.44 190 VAL A CA 1
ATOM 1569 C C . VAL A 1 190 ? -3.512 9.838 1.477 1.00 82.44 190 VAL A C 1
ATOM 1571 O O . VAL A 1 190 ? -3.391 8.908 2.276 1.00 82.44 190 VAL A O 1
ATOM 1574 N N . SER A 1 191 ? -2.514 10.275 0.707 1.00 76.25 191 SER A N 1
ATOM 1575 C CA . SER A 1 191 ? -1.153 9.747 0.794 1.00 76.25 191 SER A CA 1
ATOM 1576 C C . SER A 1 191 ? -0.636 9.862 2.227 1.00 76.25 191 SER A C 1
ATOM 1578 O O . SER A 1 191 ? -0.661 10.932 2.841 1.00 76.25 191 SER A O 1
ATOM 1580 N N . MET A 1 192 ? -0.185 8.733 2.768 1.00 73.88 192 MET A N 1
ATOM 1581 C CA . MET A 1 192 ? 0.437 8.682 4.081 1.00 73.88 192 MET A CA 1
ATOM 1582 C C . MET A 1 192 ? 1.940 8.924 3.945 1.00 73.88 192 MET A C 1
ATOM 1584 O O . MET A 1 192 ? 2.604 8.333 3.087 1.00 73.88 192 MET A O 1
ATOM 1588 N N . LEU A 1 193 ? 2.484 9.767 4.827 1.00 62.78 193 LEU A N 1
ATOM 1589 C CA . LEU A 1 193 ? 3.911 10.084 4.857 1.00 62.78 193 LEU A CA 1
ATOM 1590 C C . LEU A 1 193 ? 4.740 8.809 5.048 1.00 62.78 193 LEU A C 1
ATOM 1592 O O . LEU A 1 193 ? 4.466 8.010 5.943 1.00 62.78 193 LEU A O 1
ATOM 1596 N N . PHE A 1 194 ? 5.760 8.640 4.199 1.00 53.88 194 PHE A N 1
ATOM 1597 C CA . PHE A 1 194 ? 6.529 7.400 4.028 1.00 53.88 194 PHE A CA 1
ATOM 1598 C C . PHE A 1 194 ? 7.372 6.997 5.258 1.00 53.88 194 PHE A C 1
ATOM 1600 O O . PHE A 1 194 ? 7.957 5.911 5.278 1.00 53.88 194 PHE A O 1
ATOM 1607 N N . ARG A 1 195 ? 7.425 7.824 6.310 1.00 53.91 195 ARG A N 1
ATOM 1608 C CA . ARG A 1 195 ? 8.307 7.629 7.468 1.00 53.91 195 ARG A CA 1
ATOM 1609 C C . ARG A 1 195 ? 7.585 7.732 8.809 1.00 53.91 195 ARG A C 1
ATOM 1611 O O . ARG A 1 195 ? 8.068 8.405 9.710 1.00 53.91 195 ARG A O 1
ATOM 1618 N N . ASN A 1 196 ? 6.470 7.022 8.988 1.00 58.16 196 ASN A N 1
ATOM 1619 C CA . ASN A 1 196 ? 5.956 6.798 10.342 1.00 58.16 196 ASN A CA 1
ATOM 1620 C C . ASN A 1 196 ? 6.721 5.624 11.006 1.00 58.16 196 ASN A C 1
ATOM 1622 O O . ASN A 1 196 ? 6.458 4.464 10.662 1.00 58.16 196 ASN A O 1
ATOM 1626 N N . PRO A 1 197 ? 7.647 5.880 11.957 1.00 51.16 197 PRO A N 1
ATOM 1627 C CA . PRO A 1 197 ? 8.486 4.840 12.560 1.00 51.16 197 PRO A CA 1
ATOM 1628 C C . PRO A 1 197 ? 7.673 3.803 13.349 1.00 51.16 197 PRO A C 1
ATOM 1630 O O . PRO A 1 197 ? 8.120 2.671 13.517 1.00 51.16 197 PRO A O 1
ATOM 1633 N N . PHE A 1 198 ? 6.455 4.150 13.775 1.00 56.03 198 PHE A N 1
ATOM 1634 C CA . PHE A 1 198 ? 5.565 3.258 14.519 1.00 56.03 198 PHE A CA 1
ATOM 1635 C C . PHE A 1 198 ? 4.792 2.279 13.624 1.00 56.03 198 PHE A C 1
ATOM 1637 O O . PHE A 1 198 ? 4.202 1.333 14.134 1.00 56.03 198 PHE A O 1
ATOM 1644 N N . ARG A 1 199 ? 4.794 2.481 12.297 1.00 61.50 199 ARG A N 1
ATOM 1645 C CA . ARG A 1 199 ? 4.090 1.612 11.334 1.00 61.50 199 ARG A CA 1
ATOM 1646 C C . ARG A 1 199 ? 5.007 0.586 10.647 1.00 61.50 199 ARG A C 1
ATOM 1648 O O . ARG A 1 199 ? 4.514 -0.453 10.217 1.00 61.50 199 ARG A O 1
ATOM 1655 N N . PHE A 1 200 ? 6.315 0.862 10.555 1.00 54.28 200 PHE A N 1
ATOM 1656 C CA . PHE A 1 200 ? 7.295 0.063 9.784 1.00 54.28 200 PHE A CA 1
ATOM 1657 C C . PHE A 1 200 ? 8.506 -0.419 10.588 1.00 54.28 200 PHE A C 1
ATOM 1659 O O . PHE A 1 200 ? 9.417 -1.018 10.020 1.00 54.28 200 PHE A O 1
ATOM 1666 N N . GLY A 1 201 ? 8.542 -0.159 11.897 1.00 54.34 201 GLY A N 1
ATOM 1667 C CA . GLY A 1 201 ? 9.603 -0.660 12.763 1.00 54.34 201 GLY A CA 1
ATOM 1668 C C . GLY A 1 201 ? 9.538 -2.177 12.945 1.00 54.34 201 GLY A C 1
ATOM 1669 O O . GLY A 1 201 ? 8.460 -2.776 12.955 1.00 54.34 201 GLY A O 1
ATOM 1670 N N . ASN A 1 202 ? 10.703 -2.800 13.148 1.00 56.28 202 ASN A N 1
ATOM 1671 C CA . ASN A 1 202 ? 10.766 -4.151 13.703 1.00 56.28 202 ASN A CA 1
ATOM 1672 C C . ASN A 1 202 ? 9.945 -4.202 14.995 1.00 56.28 202 ASN A C 1
ATOM 1674 O O . ASN A 1 202 ? 9.927 -3.226 15.751 1.00 56.28 202 ASN A O 1
ATOM 1678 N N . ARG A 1 203 ? 9.289 -5.339 15.262 1.00 60.22 203 ARG A N 1
ATOM 1679 C CA . ARG A 1 203 ? 8.560 -5.534 16.520 1.00 60.22 203 ARG A CA 1
ATOM 1680 C C . ARG A 1 203 ? 9.492 -5.209 17.680 1.00 60.22 203 ARG A C 1
ATOM 1682 O O . ARG A 1 203 ? 10.488 -5.895 17.898 1.00 60.22 203 ARG A O 1
ATOM 1689 N N . VAL A 1 204 ? 9.163 -4.150 18.403 1.00 66.25 204 VAL A N 1
ATOM 1690 C CA . VAL A 1 204 ? 9.849 -3.820 19.644 1.00 66.25 204 VAL A CA 1
ATOM 1691 C C . VAL A 1 204 ? 9.381 -4.796 20.729 1.00 66.25 204 VAL A C 1
ATOM 1693 O O . VAL A 1 204 ? 8.235 -5.247 20.684 1.00 66.25 204 VAL A O 1
ATOM 1696 N N . PRO A 1 205 ? 10.230 -5.146 21.711 1.00 71.81 205 PRO A N 1
ATOM 1697 C CA . PRO A 1 205 ? 9.856 -6.092 22.767 1.00 71.81 205 PRO A CA 1
ATOM 1698 C C . PRO A 1 205 ? 8.780 -5.535 23.715 1.00 71.81 205 PRO A C 1
ATOM 1700 O O . PRO A 1 205 ? 8.245 -6.263 24.548 1.00 71.81 205 PRO A O 1
ATOM 1703 N N . TRP A 1 206 ? 8.466 -4.243 23.609 1.00 72.81 206 TRP A N 1
ATOM 1704 C CA . TRP A 1 206 ? 7.504 -3.563 24.462 1.00 72.81 206 TRP A CA 1
ATOM 1705 C C . TRP A 1 206 ? 6.074 -3.975 24.113 1.00 72.81 206 TRP A C 1
ATOM 1707 O O . TRP A 1 206 ? 5.601 -3.745 23.001 1.00 72.81 206 TRP A O 1
ATOM 1717 N N . LYS A 1 207 ? 5.363 -4.523 25.101 1.00 75.69 207 LYS A N 1
ATOM 1718 C CA . LYS A 1 207 ? 3.944 -4.874 25.008 1.00 75.69 207 LYS A CA 1
ATOM 1719 C C . LYS A 1 207 ? 3.178 -4.234 26.173 1.00 75.69 207 LYS A C 1
ATOM 1721 O O . LYS A 1 207 ? 2.842 -4.936 27.123 1.00 75.69 207 LYS A O 1
ATOM 1726 N N . PRO A 1 208 ? 2.925 -2.907 26.145 1.00 75.69 208 PRO A N 1
ATOM 1727 C CA . PRO A 1 208 ? 2.349 -2.186 27.286 1.00 75.69 208 PRO A CA 1
ATOM 1728 C C . PRO A 1 208 ? 0.992 -2.743 27.730 1.00 75.69 208 PRO A C 1
ATOM 1730 O O . PRO A 1 208 ? 0.674 -2.733 28.912 1.00 75.69 208 PRO A O 1
ATOM 1733 N N . ALA A 1 209 ? 0.218 -3.270 26.778 1.00 78.31 209 ALA A N 1
ATOM 1734 C CA . ALA A 1 209 ? -1.080 -3.891 27.018 1.00 78.31 209 ALA A CA 1
ATOM 1735 C C . ALA A 1 209 ? -1.004 -5.415 27.267 1.00 78.31 209 ALA A C 1
ATOM 1737 O O . ALA A 1 209 ? -2.040 -6.065 27.400 1.00 78.31 209 ALA A O 1
ATOM 1738 N N . GLY A 1 210 ? 0.190 -6.019 27.313 1.00 82.94 210 GLY A N 1
ATOM 1739 C CA . GLY A 1 210 ? 0.351 -7.471 27.445 1.00 82.94 210 GLY A CA 1
ATOM 1740 C C . GLY A 1 210 ? -0.461 -8.248 26.399 1.00 82.94 210 GLY A C 1
ATOM 1741 O O . GLY A 1 210 ? -0.586 -7.817 25.258 1.00 82.94 210 GLY A O 1
ATOM 1742 N N . ASP A 1 211 ? -1.031 -9.389 26.780 1.00 84.44 211 ASP A N 1
ATOM 1743 C CA . ASP A 1 211 ? -1.930 -10.194 25.932 1.00 84.44 211 ASP A CA 1
ATOM 1744 C C . ASP A 1 211 ? -3.397 -9.727 25.958 1.00 84.44 211 ASP A C 1
ATOM 1746 O O . ASP A 1 211 ? -4.286 -10.458 25.513 1.00 84.44 211 ASP A O 1
ATOM 1750 N N . SER A 1 212 ? -3.678 -8.532 26.494 1.00 87.19 212 SER A N 1
ATOM 1751 C CA . SER A 1 212 ? -5.044 -8.009 26.494 1.00 87.19 212 SER A CA 1
ATOM 1752 C C . SER A 1 212 ? -5.535 -7.751 25.069 1.00 87.19 212 SER A C 1
ATOM 1754 O O . SER A 1 212 ? -4.777 -7.379 24.170 1.00 87.19 212 SER A O 1
ATOM 1756 N N . LYS A 1 213 ? -6.829 -7.987 24.871 1.00 90.81 213 LYS A N 1
ATOM 1757 C CA . LYS A 1 213 ? -7.522 -7.761 23.605 1.00 90.81 213 LYS A CA 1
ATOM 1758 C C . LYS A 1 213 ? -8.277 -6.448 23.682 1.00 90.81 213 LYS A C 1
ATOM 1760 O O . LYS A 1 213 ? -8.783 -6.095 24.748 1.00 90.81 213 LYS A O 1
ATOM 1765 N N . ALA A 1 214 ? -8.386 -5.752 22.557 1.00 92.31 214 ALA A N 1
ATOM 1766 C CA . ALA A 1 214 ? -9.160 -4.521 22.501 1.00 92.31 214 ALA A CA 1
ATOM 1767 C C . ALA A 1 214 ? -10.639 -4.803 22.815 1.00 92.31 214 ALA A C 1
ATOM 1769 O O . ALA A 1 214 ? -11.261 -5.650 22.171 1.00 92.31 214 ALA A O 1
ATOM 1770 N N . VAL A 1 215 ? -11.207 -4.065 23.769 1.00 95.44 215 VAL A N 1
ATOM 1771 C CA . VAL A 1 215 ? -12.656 -4.012 24.003 1.00 95.44 215 VAL A CA 1
ATOM 1772 C C . VAL A 1 215 ? -13.177 -2.752 23.335 1.00 95.44 215 VAL A C 1
ATOM 1774 O O . VAL A 1 215 ? -12.659 -1.659 23.567 1.00 95.44 215 VAL A O 1
ATOM 1777 N N . TRP A 1 216 ? -14.156 -2.915 22.450 1.00 96.56 216 TRP A N 1
ATOM 1778 C CA . TRP A 1 216 ? -14.634 -1.830 21.607 1.00 96.56 216 TRP A CA 1
ATOM 1779 C C . TRP A 1 216 ? -16.083 -2.035 21.167 1.00 96.56 216 TRP A C 1
ATOM 1781 O O . TRP A 1 216 ? -16.606 -3.150 21.164 1.00 96.56 216 TRP A O 1
ATOM 1791 N N . SER A 1 217 ? -16.730 -0.946 20.757 1.00 97.19 217 SER A N 1
ATOM 1792 C CA . SER A 1 217 ? -18.017 -0.968 20.058 1.00 97.19 217 SER A CA 1
ATOM 1793 C C . SER A 1 217 ? -18.126 0.207 19.087 1.00 97.19 217 SER A C 1
ATOM 1795 O O . SER A 1 217 ? -17.500 1.248 19.288 1.00 97.19 217 SER A O 1
ATOM 1797 N N . ILE A 1 218 ? -18.898 0.034 18.010 1.00 96.88 218 ILE A N 1
ATOM 1798 C CA . ILE A 1 218 ? -19.115 1.073 16.996 1.00 96.88 218 ILE A CA 1
ATOM 1799 C C . ILE A 1 218 ? -20.606 1.393 16.898 1.00 96.88 218 ILE A C 1
ATOM 1801 O O . ILE A 1 218 ? -21.407 0.562 16.466 1.00 96.88 218 ILE A O 1
ATOM 1805 N N . ASP A 1 219 ? -20.966 2.639 17.194 1.00 96.31 219 ASP A N 1
ATOM 1806 C CA . ASP A 1 219 ? -22.256 3.209 16.820 1.00 96.31 219 ASP A CA 1
ATOM 1807 C C . ASP A 1 219 ? -22.189 3.700 15.367 1.00 96.31 219 ASP A C 1
ATOM 1809 O O . ASP A 1 219 ? -21.700 4.791 15.059 1.00 96.31 219 ASP A O 1
ATOM 1813 N N . LYS A 1 220 ? -22.709 2.882 14.446 1.00 93.94 220 LYS A N 1
ATOM 1814 C CA . LYS A 1 220 ? -22.726 3.176 13.003 1.00 93.94 220 LYS A CA 1
ATOM 1815 C C . LYS A 1 220 ? -23.667 4.321 12.618 1.00 93.94 220 LYS A C 1
ATOM 1817 O O . LYS A 1 220 ? -23.533 4.836 11.507 1.00 93.94 220 LYS A O 1
ATOM 1822 N N . LYS A 1 221 ? -24.630 4.689 13.471 1.00 93.31 221 LYS A N 1
ATOM 1823 C CA . LYS A 1 221 ? -25.582 5.775 13.197 1.00 93.31 221 LYS A CA 1
ATOM 1824 C C . LYS A 1 221 ? -24.923 7.125 13.445 1.00 93.31 221 LYS A C 1
ATOM 1826 O O . LYS A 1 221 ? -25.039 8.013 12.607 1.00 93.31 221 LYS A O 1
ATOM 1831 N N . ASN A 1 222 ? -24.206 7.242 14.560 1.00 93.25 222 ASN A N 1
ATOM 1832 C CA . ASN A 1 222 ? -23.539 8.480 14.964 1.00 93.25 222 ASN A CA 1
ATOM 1833 C C . ASN A 1 222 ? -22.044 8.522 14.588 1.00 93.25 222 ASN A C 1
ATOM 1835 O O . ASN A 1 222 ? -21.403 9.550 14.769 1.00 93.25 222 ASN A O 1
ATOM 1839 N N . ASN A 1 223 ? -21.497 7.431 14.037 1.00 92.94 223 ASN A N 1
ATOM 1840 C CA . ASN A 1 223 ? -20.068 7.238 13.754 1.00 92.94 223 ASN A CA 1
ATOM 1841 C C . ASN A 1 223 ? -19.184 7.453 14.991 1.00 92.94 223 ASN A C 1
ATOM 1843 O O . ASN A 1 223 ? -18.186 8.174 14.944 1.00 92.94 223 ASN A O 1
ATOM 1847 N N . ILE A 1 224 ? -19.542 6.791 16.091 1.00 94.81 224 ILE A N 1
ATOM 1848 C CA . ILE A 1 224 ? -18.786 6.833 17.345 1.00 94.81 224 ILE A CA 1
ATOM 1849 C C . ILE A 1 224 ? -18.118 5.476 17.558 1.00 94.81 224 ILE A C 1
ATOM 1851 O O . ILE A 1 224 ? -18.790 4.446 17.535 1.00 94.81 224 ILE A O 1
ATOM 1855 N N . LEU A 1 225 ? -16.802 5.490 17.768 1.00 96.19 225 LEU A N 1
ATOM 1856 C CA . LEU A 1 225 ? -16.037 4.350 18.261 1.00 96.19 225 LEU A CA 1
ATOM 1857 C C . LEU A 1 225 ? -15.836 4.520 19.769 1.00 96.19 225 LEU A C 1
ATOM 1859 O O . LEU A 1 225 ? -15.265 5.517 20.211 1.00 96.19 225 LEU A O 1
ATOM 1863 N N . SER A 1 226 ? -16.288 3.542 20.546 1.00 96.19 226 SER A N 1
ATOM 1864 C CA . SER A 1 226 ? -15.992 3.427 21.974 1.00 96.19 226 SER A CA 1
ATOM 1865 C C . SER A 1 226 ? -14.924 2.359 22.171 1.00 96.19 226 SER A C 1
ATOM 1867 O O . SER A 1 226 ? -15.039 1.276 21.599 1.00 96.19 226 SER A O 1
ATOM 1869 N N . VAL A 1 227 ? -13.899 2.663 22.967 1.00 94.44 227 VAL A N 1
ATOM 1870 C CA . VAL A 1 227 ? -12.807 1.748 23.325 1.00 94.44 227 VAL A CA 1
ATOM 1871 C C . VAL A 1 227 ? -12.558 1.812 24.825 1.00 94.44 227 VAL A C 1
ATOM 1873 O O . VAL A 1 227 ? -12.597 2.900 25.404 1.00 94.44 227 VAL A O 1
ATOM 1876 N N . ASP A 1 228 ? -12.270 0.667 25.437 1.00 92.38 228 ASP A N 1
ATOM 1877 C CA . ASP A 1 228 ? -11.855 0.627 26.838 1.00 92.38 228 ASP A CA 1
ATOM 1878 C C . ASP A 1 228 ? -10.343 0.824 26.947 1.00 92.38 228 ASP A C 1
ATOM 1880 O O . ASP A 1 228 ? -9.557 0.366 26.114 1.00 92.38 228 ASP A O 1
ATOM 1884 N N . GLY A 1 229 ? -9.926 1.489 28.016 1.00 88.62 229 GLY A N 1
ATOM 1885 C CA . GLY A 1 229 ? -8.524 1.728 28.306 1.00 88.62 229 GLY A CA 1
ATOM 1886 C C . GLY A 1 229 ? -8.346 2.344 29.683 1.00 88.62 229 GLY A C 1
ATOM 1887 O O . GLY A 1 229 ? -9.286 2.462 30.467 1.00 88.62 229 GLY A O 1
ATOM 1888 N N . PHE A 1 230 ? -7.120 2.756 29.973 1.00 86.94 230 PHE A N 1
ATOM 1889 C CA . PHE A 1 230 ? -6.784 3.483 31.187 1.00 86.94 230 PHE A CA 1
ATOM 1890 C C . PHE A 1 230 ? -6.071 4.780 30.822 1.00 86.94 230 PHE A C 1
ATOM 1892 O O . PHE A 1 230 ? -5.386 4.877 29.803 1.00 86.94 230 PHE A O 1
ATOM 1899 N N . ILE A 1 231 ? -6.228 5.786 31.674 1.00 87.69 231 ILE A N 1
ATOM 1900 C CA . ILE A 1 231 ? -5.489 7.037 31.547 1.00 87.69 231 ILE A CA 1
ATOM 1901 C C . ILE A 1 231 ? -4.109 6.795 32.155 1.00 87.69 231 ILE A C 1
ATOM 1903 O O . ILE A 1 231 ? -3.993 6.605 33.363 1.00 87.69 231 ILE A O 1
ATOM 1907 N N . ALA A 1 232 ? -3.078 6.759 31.311 1.00 86.00 232 ALA A N 1
ATOM 1908 C CA . ALA A 1 232 ? -1.698 6.609 31.765 1.00 86.00 232 ALA A CA 1
ATOM 1909 C C . ALA A 1 232 ? -1.116 7.944 32.257 1.00 86.00 232 ALA A C 1
ATOM 1911 O O . ALA A 1 232 ? -0.553 8.004 33.345 1.00 86.00 232 ALA A O 1
ATOM 1912 N N . ASP A 1 233 ? -1.263 9.008 31.461 1.00 88.25 233 ASP A N 1
ATOM 1913 C CA . ASP A 1 233 ? -0.810 10.366 31.783 1.00 88.25 233 ASP A CA 1
ATOM 1914 C C . ASP A 1 233 ? -1.513 11.394 30.870 1.00 88.25 233 ASP A C 1
ATOM 1916 O O . ASP A 1 233 ? -2.227 11.032 29.932 1.00 88.25 233 ASP A O 1
ATOM 1920 N N . THR A 1 234 ? -1.304 12.685 31.130 1.00 90.25 234 THR A N 1
ATOM 1921 C CA . THR A 1 234 ? -1.783 13.804 30.313 1.00 90.25 234 THR A CA 1
ATOM 1922 C C . THR A 1 234 ? -0.640 14.411 29.505 1.00 90.25 234 THR A C 1
ATOM 1924 O O . THR A 1 234 ? 0.353 14.896 30.049 1.00 90.25 234 THR A O 1
ATOM 1927 N N . ILE A 1 235 ? -0.806 14.466 28.184 1.00 88.50 235 ILE A N 1
ATOM 1928 C CA . ILE A 1 235 ? 0.143 15.138 27.293 1.00 88.50 235 ILE A CA 1
ATOM 1929 C C . ILE A 1 235 ? 0.028 16.655 27.503 1.00 88.50 235 ILE A C 1
ATOM 1931 O O . ILE A 1 235 ? -0.982 17.259 27.152 1.00 88.50 235 ILE A O 1
ATOM 1935 N N . LYS A 1 236 ? 1.068 17.285 28.064 1.00 91.12 236 LYS A N 1
ATOM 1936 C CA . LYS A 1 236 ? 1.093 18.744 28.300 1.00 91.12 236 LYS A CA 1
ATOM 1937 C C . LYS A 1 236 ? 1.369 19.556 27.037 1.00 91.12 236 LYS A C 1
ATOM 1939 O O . LYS A 1 236 ? 0.905 20.684 26.917 1.00 91.12 236 LYS A O 1
ATOM 1944 N N . ILE A 1 237 ? 2.170 19.006 26.127 1.00 88.31 237 ILE A N 1
ATOM 1945 C CA . ILE A 1 237 ? 2.602 19.664 24.894 1.00 88.31 237 ILE A CA 1
ATOM 1946 C C . ILE A 1 237 ? 2.598 18.616 23.786 1.00 88.31 237 ILE A C 1
ATOM 1948 O O . ILE A 1 237 ? 3.197 17.554 23.936 1.00 88.31 237 ILE A O 1
ATOM 1952 N N . SER A 1 238 ? 1.950 18.935 22.668 1.00 82.19 238 SER A N 1
ATOM 1953 C CA . SER A 1 238 ? 2.121 18.217 21.407 1.00 82.19 238 SER A CA 1
ATOM 1954 C C . SER A 1 238 ? 2.631 19.203 20.363 1.00 82.19 238 SER A C 1
ATOM 1956 O O . SER A 1 238 ? 2.226 20.366 20.343 1.00 82.19 238 SER A O 1
ATOM 1958 N N . GLN A 1 239 ? 3.572 18.762 19.538 1.00 75.06 239 GLN A N 1
ATOM 1959 C CA . GLN A 1 239 ? 4.103 19.547 18.431 1.00 75.06 239 GLN A CA 1
ATOM 1960 C C . GLN A 1 239 ? 4.133 18.667 17.182 1.00 75.06 239 GLN A C 1
ATOM 1962 O O . GLN A 1 239 ? 4.329 17.454 17.310 1.00 75.06 239 GLN A O 1
ATOM 1967 N N . PRO A 1 240 ? 3.951 19.246 15.982 1.00 68.88 240 PRO A N 1
ATOM 1968 C CA . PRO A 1 240 ? 4.141 18.514 14.742 1.00 68.88 240 PRO A CA 1
ATOM 1969 C C . PRO A 1 240 ? 5.533 17.882 14.709 1.00 68.88 240 PRO A C 1
ATOM 1971 O O . PRO A 1 240 ? 6.540 18.544 14.969 1.00 68.88 240 PRO A O 1
ATOM 1974 N N . CYS A 1 241 ? 5.592 16.594 14.388 1.00 63.62 241 CYS A N 1
ATOM 1975 C CA . CYS A 1 241 ? 6.859 15.919 14.168 1.00 63.62 241 CYS A CA 1
ATOM 1976 C C . CYS A 1 241 ? 7.482 16.473 12.877 1.00 63.62 241 CYS A C 1
ATOM 1978 O O . CYS A 1 241 ? 6.909 16.317 11.801 1.00 63.62 241 CYS A O 1
ATOM 1980 N N . ASN A 1 242 ? 8.631 17.150 12.970 1.00 58.34 242 ASN A N 1
ATOM 1981 C CA . ASN A 1 242 ? 9.359 17.591 11.783 1.00 58.34 242 ASN A CA 1
ATOM 1982 C C . ASN A 1 242 ? 10.195 16.420 11.246 1.00 58.34 242 ASN A C 1
ATOM 1984 O O . ASN A 1 242 ? 11.273 16.106 11.754 1.00 58.34 242 ASN A O 1
ATOM 1988 N N . GLU A 1 243 ? 9.672 15.771 10.207 1.00 52.72 243 GLU A N 1
ATOM 1989 C CA . GLU A 1 243 ? 10.264 14.583 9.586 1.00 52.72 243 GLU A CA 1
ATOM 1990 C C . GLU A 1 243 ? 11.678 14.812 9.032 1.00 52.72 243 GLU A C 1
ATOM 1992 O O . GLU A 1 243 ? 12.442 13.853 8.906 1.00 52.72 243 GLU A O 1
ATOM 1997 N N . MET A 1 244 ? 12.076 16.064 8.759 1.00 50.06 244 MET A N 1
ATOM 1998 C CA . MET A 1 244 ? 13.430 16.375 8.282 1.00 50.06 244 MET A CA 1
ATOM 1999 C C . MET A 1 244 ? 14.515 15.960 9.287 1.00 50.06 244 MET A C 1
ATOM 2001 O O . MET A 1 244 ? 15.618 15.612 8.869 1.00 50.06 244 MET A O 1
ATOM 2005 N N . TYR A 1 245 ? 14.209 15.911 10.591 1.00 47.66 245 TYR A N 1
ATOM 2006 C CA . TYR A 1 245 ? 15.162 15.472 11.622 1.00 47.66 245 TYR A CA 1
ATOM 2007 C C . TYR A 1 245 ? 15.418 13.958 11.630 1.00 47.66 245 TYR A C 1
ATOM 2009 O O . TYR A 1 245 ? 16.464 13.525 12.103 1.00 47.66 245 TYR A O 1
ATOM 2017 N N . PHE A 1 246 ? 14.513 13.155 11.063 1.00 48.00 246 PHE A N 1
ATOM 2018 C CA . PHE A 1 246 ? 14.710 11.714 10.839 1.00 48.00 246 PHE A CA 1
ATOM 2019 C C . PHE A 1 246 ? 15.183 11.416 9.401 1.00 48.00 246 PHE A C 1
ATOM 2021 O O . PHE A 1 246 ? 15.317 10.260 8.995 1.00 48.00 246 PHE A O 1
ATOM 2028 N N . GLY A 1 247 ? 15.417 12.466 8.605 1.00 38.41 247 GLY A N 1
ATOM 2029 C CA . GLY A 1 247 ? 15.834 12.415 7.205 1.00 38.41 247 GLY A CA 1
ATOM 2030 C C . GLY A 1 247 ? 17.253 11.888 6.982 1.00 38.41 247 GLY A C 1
ATOM 2031 O O . GLY A 1 247 ? 17.515 11.295 5.938 1.00 38.41 247 GLY A O 1
ATOM 2032 N N . THR A 1 248 ? 18.145 12.075 7.959 1.00 33.69 248 THR A N 1
ATOM 2033 C CA . THR A 1 248 ? 19.600 11.868 7.831 1.00 33.69 248 THR A CA 1
ATOM 2034 C C . THR A 1 248 ? 20.127 10.581 8.455 1.00 33.69 248 THR A C 1
ATOM 2036 O O . THR A 1 248 ? 21.293 10.248 8.251 1.00 33.69 248 THR A O 1
ATOM 2039 N N . THR A 1 249 ? 19.304 9.813 9.170 1.00 30.41 249 THR A N 1
ATOM 2040 C CA . THR A 1 249 ? 19.718 8.482 9.619 1.00 30.41 249 THR A CA 1
ATOM 2041 C C . THR A 1 249 ? 19.573 7.520 8.445 1.00 30.41 249 THR A C 1
ATOM 2043 O O . THR A 1 249 ? 18.497 6.986 8.182 1.00 30.41 249 THR A O 1
ATOM 2046 N N . MET A 1 250 ? 20.667 7.332 7.703 1.00 26.67 250 MET A N 1
ATOM 2047 C CA . MET A 1 250 ? 20.857 6.150 6.866 1.00 26.67 250 MET A CA 1
ATOM 2048 C C . MET A 1 250 ? 20.471 4.933 7.711 1.00 26.67 250 MET A C 1
ATOM 2050 O O . MET A 1 250 ? 21.063 4.710 8.768 1.00 26.67 250 MET A O 1
ATOM 2054 N N . LEU A 1 251 ? 19.476 4.160 7.271 1.00 26.16 251 LEU A N 1
ATOM 2055 C CA . LEU A 1 251 ? 19.350 2.778 7.716 1.00 26.16 251 LEU A CA 1
ATOM 2056 C C . LEU A 1 251 ? 20.603 2.062 7.212 1.00 26.16 251 LEU A C 1
ATOM 2058 O O . LEU A 1 251 ? 20.632 1.545 6.100 1.00 26.16 251 LEU A O 1
ATOM 2062 N N . SER A 1 252 ? 21.662 2.090 8.015 1.00 27.83 252 SER A N 1
ATOM 2063 C CA . SER A 1 252 ? 22.675 1.053 7.991 1.00 27.83 252 SER A CA 1
ATOM 2064 C C . SER A 1 252 ? 21.995 -0.216 8.506 1.00 27.83 252 SER A C 1
ATOM 2066 O O . SER A 1 252 ? 21.901 -0.430 9.717 1.00 27.83 252 SER A O 1
ATOM 2068 N N . LEU A 1 253 ? 21.436 -0.987 7.575 1.00 30.03 253 LEU A N 1
ATOM 2069 C CA . LEU A 1 253 ? 21.091 -2.393 7.749 1.00 30.03 253 LEU A CA 1
ATOM 2070 C C . LEU A 1 253 ? 21.947 -3.202 6.779 1.00 30.03 253 LEU A C 1
ATOM 2072 O O . LEU A 1 253 ? 21.946 -2.857 5.571 1.00 30.03 253 LEU A O 1
#

InterPro domains:
  IPR052895 Heterokaryon Regulation/Transcriptional Modulator [PTHR24148] (30-237)

Organism: Orbilia oligospora (NCBI:txid2813651)

Sequence (253 aa):
MNNMTEFVFKHRETLPNPDECDFSSEELWKALAWFYSIPYFTRVWVIQEVNAYRERTAHCGYETIPWDLVEIVAGYIIMETDFSKRWGFSKTNVWWAATTTKLKRPENWLSMLYLASNYGCLDARDVIYGLRGLMRFSKGAELLTPDYGKTFLKVYRDSVEAALVNFENTDVLLYLAGVESLSWIPAWNVSMLFRNPFRFGNRVPWKPAGDSKAVWSIDKKNNILSVDGFIADTIKISQPCNEMYFGTTMLSL

Radius of gyration: 20.8 Å; chains: 1; bounding box: 55×36×62 Å

Secondary structure (DSSP, 8-state):
---HHHHHHHTTTTSPPGGGSTT--HHHHHHHHHHHT-GGGGBHHHHHHHHS-SS-EEEETTEEEEHHHHHHHHHHHHHSHHHHHHTTGGGSSHHHHTTGGGGS--SSTHHHHHHHTTSB-SSTTHHHHHHHTT---SS-GGGGS--TTS-HHHHHHHHHHHHHHHHSSSGGGGG--S--SSTTS--TTSPPPTT-HHHHS---S--TTTTPPPPEEEETTTTEEEE--------S------GGGGSS-----